Protein AF-A0A964YMP8-F1 (afdb_monomer_lite)

Sequence (241 aa):
MSTEVVRELFRNLETTLHDRLKVIEDILSATRQTVNSSNNVNPAVFEEGLSKLQKHIESLEEYTMGEVRTLAYNHDMLETRVESLERSMKSSIESFLTINNTIGMMQKRMNDEKPVEAAEVEAEIEETQEAALNADVDPVGAESKARAALVKAVEELEEEEEEEEEEEEEEEVEEEVEEEVEEEVEEEELELEEFDYKKKTYYRDQHNNVYIADEEGCVDPSAVVGIWNPKTKKIDRVPST

Structure (mmCIF, N/CA/C/O backbone):
data_AF-A0A964YMP8-F1
#
_entry.id   AF-A0A964YMP8-F1
#
loop_
_atom_site.group_PDB
_atom_site.id
_atom_site.type_symbol
_atom_site.label_atom_id
_atom_site.label_alt_id
_atom_site.label_comp_id
_atom_site.label_asym_id
_atom_site.label_entity_id
_atom_site.label_seq_id
_atom_site.pdbx_PDB_ins_code
_atom_site.Cartn_x
_atom_site.Cartn_y
_atom_site.Cartn_z
_atom_site.occupancy
_atom_site.B_iso_or_equiv
_atom_site.auth_seq_id
_atom_site.auth_comp_id
_atom_site.auth_asym_id
_atom_site.auth_atom_id
_atom_site.pdbx_PDB_model_num
ATOM 1 N N . MET A 1 1 ? 5.822 10.622 -1.393 1.00 60.94 1 MET A N 1
ATOM 2 C CA . MET A 1 1 ? 4.558 10.485 -0.637 1.00 60.94 1 MET A CA 1
ATOM 3 C C . MET A 1 1 ? 3.495 11.333 -1.303 1.00 60.94 1 MET A C 1
ATOM 5 O O . MET A 1 1 ? 3.700 12.537 -1.428 1.00 60.94 1 MET A O 1
ATOM 9 N N . SER A 1 2 ? 2.412 10.715 -1.773 1.00 82.31 2 SER A N 1
ATOM 10 C CA . SER A 1 2 ? 1.278 11.439 -2.347 1.00 82.31 2 SER A CA 1
ATOM 11 C C . SER A 1 2 ? 0.530 12.208 -1.254 1.00 82.31 2 SER A C 1
ATOM 13 O O . SER A 1 2 ? 0.558 11.856 -0.072 1.00 82.31 2 SER A O 1
ATOM 15 N N . THR A 1 3 ? -0.135 13.292 -1.642 1.00 87.88 3 THR A N 1
ATOM 16 C CA . THR A 1 3 ? -0.988 14.066 -0.733 1.00 87.88 3 THR A CA 1
ATOM 17 C C . THR A 1 3 ? -2.176 13.258 -0.206 1.00 87.88 3 THR A C 1
ATOM 19 O O . THR A 1 3 ? -2.676 13.591 0.866 1.00 87.88 3 THR A O 1
ATOM 22 N N . GLU A 1 4 ? -2.608 12.210 -0.921 1.00 83.31 4 GLU A N 1
ATOM 23 C CA . GLU A 1 4 ? -3.602 11.232 -0.455 1.00 83.31 4 GLU A CA 1
ATOM 24 C C . GLU A 1 4 ? -3.170 10.557 0.851 1.00 83.31 4 GLU A C 1
ATOM 26 O O . GLU A 1 4 ? -3.884 10.678 1.840 1.00 83.31 4 GLU A O 1
ATOM 31 N N . VAL A 1 5 ? -1.974 9.956 0.909 1.00 75.31 5 VAL A N 1
ATOM 32 C CA . VAL A 1 5 ? -1.511 9.188 2.088 1.00 75.31 5 VAL A CA 1
ATOM 33 C C . VAL A 1 5 ? -1.480 10.047 3.353 1.00 75.31 5 VAL A C 1
ATOM 35 O O . VAL A 1 5 ? -1.856 9.613 4.440 1.00 75.31 5 VAL A O 1
ATOM 38 N N . VAL A 1 6 ? -1.070 11.310 3.220 1.00 75.62 6 VAL A N 1
ATOM 39 C CA . VA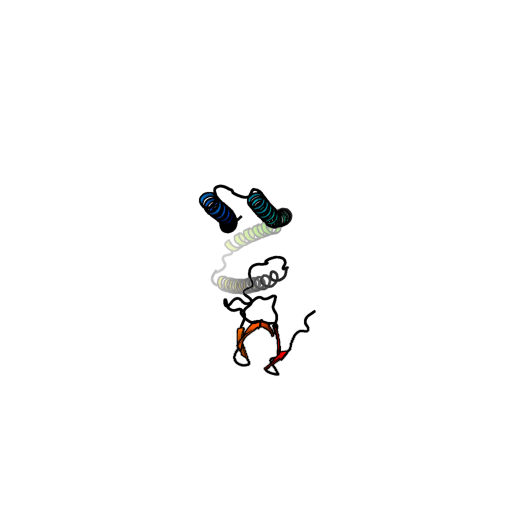L A 1 6 ? -1.066 12.248 4.348 1.00 75.62 6 VAL A CA 1
ATOM 40 C C . VAL A 1 6 ? -2.495 12.563 4.804 1.00 75.62 6 VAL A C 1
ATOM 42 O O . VAL A 1 6 ? -2.745 12.634 6.004 1.00 75.62 6 VAL A O 1
ATOM 45 N N . ARG A 1 7 ? -3.447 12.736 3.878 1.00 85.38 7 ARG A N 1
ATOM 46 C CA . ARG A 1 7 ? -4.861 12.970 4.223 1.00 85.38 7 ARG A CA 1
ATOM 47 C C . ARG A 1 7 ? -5.495 11.754 4.896 1.00 85.38 7 ARG A C 1
ATOM 49 O O . ARG A 1 7 ? -6.239 11.952 5.852 1.00 85.38 7 ARG A O 1
ATOM 56 N N . GLU A 1 8 ? -5.176 10.550 4.430 1.00 82.38 8 GLU A N 1
ATOM 57 C CA . GLU A 1 8 ? -5.598 9.274 5.025 1.00 82.38 8 GLU A CA 1
ATOM 58 C C . GLU A 1 8 ? -5.159 9.195 6.496 1.00 82.38 8 GLU A C 1
ATOM 60 O O . GLU A 1 8 ? -5.978 9.034 7.400 1.00 82.38 8 GLU A O 1
ATOM 65 N N . LEU A 1 9 ? -3.871 9.456 6.758 1.00 75.75 9 LEU A N 1
ATOM 66 C CA . LEU A 1 9 ? -3.300 9.484 8.108 1.00 75.75 9 LEU A CA 1
ATOM 67 C C . LEU A 1 9 ? -4.000 10.498 9.021 1.00 75.75 9 LEU A C 1
ATOM 69 O O . LEU A 1 9 ? -4.291 10.194 10.179 1.00 75.75 9 LEU A O 1
ATOM 73 N N . PHE A 1 10 ? -4.284 11.703 8.518 1.00 85.31 10 PHE A N 1
ATOM 74 C CA . PHE A 1 10 ? -4.996 12.715 9.300 1.00 85.31 10 PHE A CA 1
ATOM 75 C C . PHE A 1 10 ? -6.452 12.333 9.571 1.00 85.31 10 PHE A C 1
ATOM 77 O O . PHE A 1 10 ? -6.917 12.581 10.682 1.00 85.31 10 PHE A O 1
ATOM 84 N N . ARG A 1 11 ? -7.149 11.708 8.612 1.00 86.88 11 ARG A N 1
ATOM 85 C CA . ARG A 1 11 ? -8.500 11.175 8.837 1.00 86.88 11 ARG A CA 1
ATOM 86 C C . ARG A 1 11 ? -8.490 10.122 9.932 1.00 86.88 11 ARG A C 1
ATOM 88 O O . ARG A 1 11 ? -9.226 10.274 10.896 1.00 86.88 11 ARG A O 1
ATOM 95 N N . ASN A 1 12 ? -7.615 9.123 9.845 1.00 79.44 12 ASN A N 1
ATOM 96 C CA . ASN A 1 12 ? -7.551 8.044 10.836 1.00 79.44 12 ASN A CA 1
ATOM 97 C C . ASN A 1 12 ? -7.226 8.576 12.239 1.00 79.44 12 ASN A C 1
ATOM 99 O O . ASN A 1 12 ? -7.833 8.159 13.232 1.00 79.44 12 ASN A O 1
ATOM 103 N N . LEU A 1 13 ? -6.329 9.564 12.325 1.00 79.94 13 LEU A N 1
ATOM 104 C CA . LEU A 1 13 ? -6.029 10.252 13.577 1.00 79.94 13 LEU A CA 1
ATOM 105 C C . LEU A 1 13 ? -7.239 11.030 14.117 1.00 79.94 13 LEU A C 1
ATOM 107 O O . LEU A 1 13 ? -7.502 10.991 15.320 1.00 79.94 13 LEU A O 1
ATOM 111 N N . GLU A 1 14 ? -7.969 11.737 13.252 1.00 88.56 14 GLU A N 1
ATOM 112 C CA . GLU A 1 14 ? -9.169 12.492 13.619 1.00 88.56 14 GLU A CA 1
ATOM 113 C C . GLU A 1 14 ? -10.267 11.566 14.152 1.00 88.56 14 GLU A C 1
ATOM 115 O O . GLU A 1 14 ? -10.792 11.823 15.238 1.00 88.56 14 GLU A O 1
ATOM 120 N N . THR A 1 15 ? -10.553 10.458 13.461 1.00 85.38 15 THR A N 1
ATOM 121 C CA . THR A 1 15 ? -11.548 9.461 13.886 1.00 85.38 15 THR A CA 1
ATOM 122 C C . THR A 1 15 ? -11.176 8.867 15.244 1.00 85.38 15 THR A C 1
ATOM 124 O O . THR A 1 15 ? -11.981 8.882 16.175 1.00 85.38 15 THR A O 1
ATOM 127 N N . THR A 1 16 ? -9.910 8.470 15.415 1.00 81.00 16 THR A N 1
ATOM 128 C CA . THR A 1 16 ? -9.402 7.915 16.680 1.00 81.00 16 THR A CA 1
ATOM 129 C C . THR A 1 16 ? -9.515 8.916 17.833 1.00 81.00 16 THR A C 1
ATOM 131 O O . THR A 1 16 ? -9.911 8.566 18.948 1.00 81.00 16 THR A O 1
ATOM 134 N N . LEU A 1 17 ? -9.168 10.186 17.599 1.00 80.62 17 LEU A N 1
ATOM 135 C CA . LEU A 1 17 ? -9.316 11.234 18.611 1.00 80.62 17 LEU A CA 1
ATOM 136 C C . LEU A 1 17 ? -10.785 11.480 18.958 1.00 80.62 17 LEU A C 1
ATOM 138 O O . LEU A 1 17 ? -11.101 11.681 20.133 1.00 80.62 17 LEU A O 1
ATOM 142 N N . HIS A 1 18 ? -11.674 11.450 17.966 1.00 88.94 18 HIS A N 1
ATOM 143 C CA . HIS A 1 18 ? -13.103 11.641 18.167 1.00 88.94 18 HIS A CA 1
ATOM 144 C C . HIS A 1 18 ? -13.706 10.539 19.047 1.00 88.94 18 HIS A C 1
ATOM 146 O O . HIS A 1 18 ? -14.372 10.846 20.039 1.00 88.94 18 HIS A O 1
ATOM 152 N N . ASP A 1 19 ? -13.393 9.274 18.766 1.00 81.62 19 ASP A N 1
ATOM 153 C CA . ASP A 1 19 ? -13.875 8.137 19.555 1.00 81.62 19 ASP A CA 1
ATOM 154 C C . ASP A 1 19 ? -13.379 8.195 21.004 1.00 81.62 19 ASP A C 1
ATOM 156 O O . ASP A 1 19 ? -14.150 8.001 21.949 1.00 81.62 19 ASP A O 1
ATOM 160 N N . ARG A 1 20 ? -12.110 8.575 21.213 1.00 77.94 20 ARG A N 1
ATOM 161 C CA . ARG A 1 20 ? -11.547 8.765 22.562 1.00 77.94 20 ARG A CA 1
ATOM 162 C C . ARG A 1 20 ? -12.252 9.885 23.323 1.00 77.94 20 ARG A C 1
ATOM 164 O O . ARG A 1 20 ? -12.570 9.720 24.503 1.00 77.94 20 ARG A O 1
ATOM 171 N N . LEU A 1 21 ? -12.502 11.019 22.670 1.00 84.69 21 LEU A N 1
ATOM 172 C CA . LEU A 1 21 ? -13.215 12.143 23.281 1.00 84.69 21 LEU A CA 1
ATOM 173 C C . LEU A 1 21 ? -14.652 11.764 23.652 1.00 84.69 21 LEU A C 1
ATOM 175 O O . LEU A 1 21 ? -15.108 12.135 24.734 1.00 84.69 21 LEU A O 1
ATOM 179 N N . LYS A 1 22 ? -15.325 10.972 22.814 1.00 87.50 22 LYS A N 1
ATOM 180 C CA . LYS A 1 22 ? -16.682 10.478 23.064 1.00 87.50 22 LYS A CA 1
ATOM 181 C C . LYS A 1 22 ? -16.751 9.568 24.293 1.00 87.50 22 LYS A C 1
ATOM 183 O O . LYS A 1 22 ? -17.577 9.799 25.170 1.00 87.50 22 LYS A O 1
ATOM 188 N N . VAL A 1 23 ? -15.832 8.608 24.428 1.00 81.12 23 VAL A N 1
ATOM 189 C CA . VAL A 1 23 ? -15.757 7.743 25.624 1.00 81.12 23 VAL A CA 1
ATOM 190 C C . VAL A 1 23 ? -15.518 8.568 26.894 1.00 81.12 23 VAL A C 1
ATOM 192 O O . VAL A 1 23 ? -16.138 8.323 27.931 1.00 81.12 23 VAL A O 1
ATOM 195 N N . ILE A 1 24 ? -14.646 9.579 26.827 1.00 80.69 24 ILE A N 1
ATOM 196 C CA . ILE A 1 24 ? -14.402 10.488 27.955 1.00 80.69 24 ILE A CA 1
ATOM 197 C C . ILE A 1 24 ? -15.675 11.272 28.304 1.00 80.69 24 ILE A C 1
ATOM 199 O O . ILE A 1 24 ? -16.013 11.395 29.484 1.00 80.69 24 ILE A O 1
ATOM 203 N N . GLU A 1 25 ? -16.394 11.791 27.309 1.00 88.12 25 GLU A N 1
ATOM 204 C CA . GLU A 1 25 ? -17.650 12.516 27.510 1.00 88.12 25 GLU A CA 1
ATOM 205 C C . GLU A 1 25 ? -18.737 11.635 28.142 1.00 88.12 25 GLU A C 1
ATOM 207 O O . GLU A 1 25 ? -19.409 12.077 29.081 1.00 88.12 25 GLU A O 1
ATOM 212 N N . ASP A 1 26 ? -18.857 10.379 27.711 1.00 83.38 26 ASP A N 1
ATOM 213 C CA . ASP A 1 26 ? -19.796 9.405 28.274 1.00 83.38 26 ASP A CA 1
ATOM 214 C C . ASP A 1 26 ? -19.489 9.123 29.753 1.00 83.38 26 ASP A C 1
ATOM 216 O O . ASP A 1 26 ? -20.382 9.154 30.609 1.00 83.38 26 ASP A O 1
ATOM 220 N N . ILE A 1 27 ? -18.210 8.944 30.095 1.00 78.69 27 ILE A N 1
ATOM 221 C CA . ILE A 1 27 ? -17.763 8.727 31.480 1.00 78.69 27 ILE A CA 1
ATOM 222 C C . ILE A 1 27 ? -18.025 9.962 32.343 1.00 78.69 27 ILE A C 1
ATOM 224 O O . ILE A 1 27 ? -18.531 9.850 33.468 1.00 78.69 27 ILE A O 1
ATOM 228 N N . LEU A 1 28 ? -17.717 11.156 31.834 1.00 82.44 28 LEU A N 1
ATOM 229 C CA . LEU A 1 28 ? -17.987 12.410 32.535 1.00 82.44 28 LEU A CA 1
ATOM 230 C C . LEU A 1 28 ? -19.490 12.621 32.744 1.00 82.44 28 LEU A C 1
ATOM 232 O O . LEU A 1 28 ? -19.902 13.070 33.818 1.00 82.44 28 LEU A O 1
ATOM 236 N N . SER A 1 29 ? -20.314 12.262 31.762 1.00 85.62 29 SER A N 1
ATOM 237 C CA . SER A 1 29 ? -21.773 12.357 31.836 1.00 85.62 29 SER A CA 1
ATOM 238 C C . SER A 1 29 ? -22.356 11.395 32.873 1.00 85.62 29 SER A C 1
ATOM 240 O O . SER A 1 29 ? -23.142 11.821 33.728 1.00 85.62 29 SER A O 1
ATOM 242 N N . ALA A 1 30 ? -21.904 10.138 32.887 1.00 79.31 30 ALA A N 1
ATOM 243 C CA . ALA A 1 30 ? -22.279 9.150 33.900 1.00 79.31 30 ALA A CA 1
ATOM 244 C C . ALA A 1 30 ? -21.854 9.585 35.317 1.00 79.31 30 ALA A C 1
ATOM 246 O O . ALA A 1 30 ? -22.617 9.466 36.285 1.00 79.31 30 ALA A O 1
ATOM 247 N N . THR A 1 31 ? -20.661 10.173 35.441 1.00 75.88 31 THR A N 1
ATOM 248 C CA . THR A 1 31 ? -20.144 10.707 36.711 1.00 75.88 31 THR A CA 1
ATOM 249 C C . THR A 1 31 ? -20.967 11.910 37.190 1.00 75.88 31 THR A C 1
ATOM 251 O O . THR A 1 31 ? -21.322 12.005 38.363 1.00 75.88 31 THR A O 1
ATOM 254 N N . ARG A 1 32 ? -21.351 12.831 36.296 1.00 80.81 32 ARG A N 1
ATOM 255 C CA . ARG A 1 32 ? -22.206 13.978 36.660 1.00 80.81 32 ARG A CA 1
ATOM 256 C C . ARG A 1 32 ? -23.594 13.542 37.123 1.00 80.81 32 ARG A C 1
ATOM 258 O O . ARG A 1 32 ? -24.109 14.098 38.092 1.00 80.81 32 ARG A O 1
ATOM 265 N N . GLN A 1 33 ? -24.198 12.554 36.463 1.00 80.25 33 GLN A N 1
ATOM 266 C CA . GLN A 1 33 ? -25.507 12.033 36.867 1.00 80.25 33 GLN A CA 1
ATOM 267 C C . GLN A 1 33 ? -25.468 11.383 38.257 1.00 80.25 33 GLN A C 1
ATOM 269 O O . GLN A 1 33 ? -26.370 11.613 39.065 1.00 80.25 33 GLN A O 1
ATOM 274 N N . THR A 1 34 ? -24.414 10.625 38.569 1.00 71.94 34 THR A N 1
ATOM 275 C CA . THR A 1 34 ? -24.244 9.984 39.886 1.00 71.94 34 THR A CA 1
ATOM 276 C C . THR A 1 34 ? -23.996 10.999 41.003 1.00 71.94 34 THR A C 1
ATOM 278 O O . THR A 1 34 ? -24.626 10.902 42.062 1.00 71.94 34 THR A O 1
ATOM 281 N N . VAL A 1 35 ? -23.164 12.018 40.756 1.00 75.31 35 VAL A N 1
ATOM 282 C CA . VAL A 1 35 ? -22.898 13.108 41.714 1.00 75.31 35 VAL A CA 1
ATOM 283 C C . VAL A 1 35 ? -24.163 13.917 42.012 1.00 75.31 35 VAL A C 1
ATOM 285 O O . VAL A 1 35 ? -24.466 14.177 43.173 1.00 75.31 35 VAL A O 1
ATOM 288 N N . ASN A 1 36 ? -24.953 14.258 40.991 1.00 77.12 36 ASN A N 1
ATOM 289 C CA . ASN A 1 36 ? -26.194 15.019 41.183 1.00 77.12 36 ASN A CA 1
ATOM 290 C C . ASN A 1 36 ? -27.294 14.219 41.906 1.00 77.12 36 ASN A C 1
ATOM 292 O O . ASN A 1 36 ? -28.234 14.814 42.431 1.00 77.12 36 ASN A O 1
ATOM 296 N N . SER A 1 37 ? -27.181 12.887 41.947 1.00 73.12 37 SER A N 1
ATOM 297 C CA . SER A 1 37 ? -28.201 11.996 42.511 1.00 73.12 37 SER A CA 1
ATOM 298 C C . SER A 1 37 ? -27.903 11.520 43.940 1.00 73.12 37 SER A C 1
ATOM 300 O O . SER A 1 37 ? -28.756 10.871 44.543 1.00 73.12 37 SER A O 1
ATOM 302 N N . SER A 1 38 ? -26.728 11.807 44.520 1.00 51.12 38 SER A N 1
ATOM 303 C CA . SER A 1 38 ? -26.367 11.245 45.830 1.00 51.12 38 SER A CA 1
ATOM 304 C C . SER A 1 38 ? -25.435 12.130 46.671 1.00 51.12 38 SER A C 1
ATOM 306 O O . SER A 1 38 ? -24.302 12.405 46.301 1.00 51.12 38 SER A O 1
ATOM 308 N N . ASN A 1 39 ? -25.862 12.474 47.895 1.00 66.44 39 ASN A N 1
ATOM 309 C CA . ASN A 1 39 ? -24.999 13.032 48.957 1.00 66.44 39 ASN A CA 1
ATOM 310 C C . ASN A 1 39 ? -23.999 11.996 49.528 1.00 66.44 39 ASN A C 1
ATOM 312 O O . ASN A 1 39 ? -23.438 12.206 50.601 1.00 66.44 39 ASN A O 1
ATOM 316 N N . ASN A 1 40 ? -23.824 10.843 48.876 1.00 68.31 40 ASN A N 1
ATOM 317 C CA . ASN A 1 40 ? -22.995 9.749 49.374 1.00 68.31 40 ASN A CA 1
ATOM 318 C C . ASN A 1 40 ? -22.573 8.837 48.208 1.00 68.31 40 ASN A C 1
ATOM 320 O O . ASN A 1 40 ? -23.104 7.740 48.032 1.00 68.31 40 ASN A O 1
ATOM 324 N N . VAL A 1 41 ? -21.669 9.324 47.354 1.00 68.12 41 VAL A N 1
ATOM 325 C CA . VAL A 1 41 ? -21.099 8.519 46.263 1.00 68.12 41 VAL A CA 1
ATOM 326 C C . VAL A 1 41 ? -20.185 7.456 46.872 1.00 68.12 41 VAL A C 1
ATOM 328 O O . VAL A 1 41 ? -19.275 7.777 47.636 1.00 68.12 41 VAL A O 1
ATOM 331 N N . ASN A 1 42 ? -20.425 6.185 46.545 1.00 79.44 42 ASN A N 1
ATOM 332 C CA . ASN A 1 42 ? -19.574 5.086 46.986 1.00 79.44 42 ASN A CA 1
ATOM 333 C C . ASN A 1 42 ? -18.238 5.131 46.210 1.00 79.44 42 ASN A C 1
ATOM 335 O O . ASN A 1 42 ? -18.262 4.932 44.992 1.00 79.44 42 ASN A O 1
ATOM 339 N N . PRO A 1 43 ? -17.086 5.356 46.872 1.00 81.06 43 PRO A N 1
ATOM 340 C CA . PRO A 1 43 ? -15.788 5.475 46.203 1.00 81.06 43 PRO A CA 1
ATOM 341 C C . PRO A 1 43 ? -15.412 4.227 45.393 1.00 81.06 43 PRO A C 1
ATOM 343 O O . PRO A 1 43 ? -14.747 4.351 44.369 1.00 81.06 43 PRO A O 1
ATOM 346 N N . ALA A 1 44 ? -15.908 3.047 45.781 1.00 82.50 44 ALA A N 1
ATOM 347 C CA . ALA A 1 44 ? -15.628 1.799 45.075 1.00 82.50 44 ALA A CA 1
ATOM 348 C C . ALA A 1 44 ? -16.154 1.794 43.627 1.00 82.50 44 ALA A C 1
ATOM 350 O O . ALA A 1 44 ? -15.505 1.253 42.739 1.00 82.50 44 ALA A O 1
ATOM 351 N N . VAL A 1 45 ? -17.305 2.428 43.368 1.00 78.81 45 VAL A N 1
ATOM 352 C CA . VAL A 1 45 ? -17.894 2.487 42.016 1.00 78.81 45 VAL A CA 1
ATOM 353 C C . VAL A 1 45 ? -17.058 3.385 41.101 1.00 78.81 45 VAL A C 1
ATOM 355 O O . VAL A 1 45 ? -16.887 3.094 39.920 1.00 78.81 45 VAL A O 1
ATOM 358 N N . PHE A 1 46 ? -16.506 4.466 41.654 1.00 77.62 46 PHE A N 1
ATOM 359 C CA . PHE A 1 46 ? -15.632 5.374 40.918 1.00 77.62 46 PHE A CA 1
ATOM 360 C C . PHE A 1 46 ? -14.282 4.721 40.596 1.00 77.62 46 PHE A C 1
ATOM 362 O O . PHE A 1 46 ? -13.806 4.816 39.468 1.00 77.62 46 PHE A O 1
ATOM 369 N N . GLU A 1 47 ? -13.696 4.010 41.560 1.00 83.62 47 GLU A N 1
ATOM 370 C CA . GLU A 1 47 ? -12.441 3.276 41.371 1.00 83.62 47 GLU A CA 1
ATOM 371 C C . GLU A 1 47 ? -12.585 2.147 40.335 1.00 83.62 47 GLU A C 1
ATOM 373 O O . GLU A 1 47 ? -11.724 1.987 39.470 1.00 83.62 47 GLU A O 1
ATOM 378 N N . GLU A 1 48 ? -13.714 1.428 40.335 1.00 84.38 48 GLU A N 1
ATOM 379 C CA . GLU A 1 48 ? -14.024 0.437 39.297 1.00 84.38 48 GLU A CA 1
ATOM 380 C C . GLU A 1 48 ? -14.153 1.082 37.905 1.00 84.38 48 GLU A C 1
ATOM 382 O O . GLU A 1 48 ? -13.623 0.553 36.925 1.00 84.38 48 GLU A O 1
ATOM 387 N N . GLY A 1 49 ? -14.820 2.238 37.810 1.00 81.12 49 GLY A N 1
ATOM 388 C CA . GLY A 1 49 ? -14.947 3.000 36.565 1.00 81.12 49 GLY A CA 1
ATOM 389 C C . GLY A 1 49 ? -13.595 3.461 36.016 1.00 81.12 49 GLY A C 1
ATOM 390 O O . GLY A 1 49 ? -13.314 3.267 34.833 1.00 81.12 49 GLY A O 1
ATOM 391 N N . LEU A 1 50 ? -12.727 3.993 36.882 1.00 82.31 50 LEU A N 1
ATOM 392 C CA . LEU A 1 50 ? -11.363 4.379 36.514 1.00 82.31 50 LEU A CA 1
ATOM 393 C C . LEU A 1 50 ? -10.528 3.180 36.061 1.00 82.31 50 LEU A C 1
ATOM 395 O O . LEU A 1 50 ? -9.818 3.281 35.065 1.00 82.31 50 LEU A O 1
ATOM 399 N N . SER A 1 51 ? -10.641 2.035 36.738 1.00 85.69 51 SER A N 1
ATOM 400 C CA . SER A 1 51 ? -9.921 0.822 36.343 1.00 85.69 51 SER A CA 1
ATOM 401 C C . SER A 1 51 ? -10.358 0.311 34.965 1.00 85.69 51 SER A C 1
ATOM 403 O O . SER A 1 51 ? -9.512 -0.083 34.161 1.00 85.69 51 SER A O 1
ATOM 405 N N . LYS A 1 52 ? -11.662 0.353 34.653 1.00 83.88 52 LYS A N 1
ATOM 406 C CA . LYS A 1 52 ? -12.180 -0.004 33.320 1.00 83.88 52 LYS A CA 1
ATOM 407 C C . LYS A 1 52 ? -11.690 0.959 32.242 1.00 83.88 52 LYS A C 1
ATOM 409 O O . LYS A 1 52 ? -11.243 0.499 31.196 1.00 83.88 52 LYS A O 1
ATOM 414 N N . LEU A 1 53 ? -11.730 2.265 32.512 1.00 80.50 53 LEU A N 1
ATOM 415 C CA . LEU A 1 53 ? -11.208 3.279 31.595 1.00 80.50 53 LEU A CA 1
ATOM 416 C C . LEU A 1 53 ? -9.716 3.064 31.328 1.00 80.50 53 LEU A C 1
ATOM 418 O O . LEU A 1 53 ? -9.298 3.075 30.177 1.00 80.50 53 LEU A O 1
ATOM 422 N N . GLN A 1 54 ? -8.927 2.817 32.372 1.00 86.19 54 GLN A N 1
ATOM 423 C CA . GLN A 1 54 ? -7.495 2.600 32.222 1.00 86.19 54 GLN A CA 1
ATOM 424 C C . GLN A 1 54 ? -7.185 1.363 31.371 1.00 86.19 54 GLN A C 1
ATOM 426 O O . GLN A 1 54 ? -6.396 1.463 30.439 1.00 86.19 54 GLN A O 1
ATOM 431 N N . LYS A 1 55 ? -7.868 0.234 31.602 1.00 89.25 55 LYS A N 1
ATOM 432 C CA . LYS A 1 55 ? -7.715 -0.960 30.752 1.00 89.25 55 LYS A CA 1
ATOM 433 C C . LYS A 1 55 ? -8.100 -0.708 29.296 1.00 89.25 55 LYS A C 1
ATOM 435 O O . LYS A 1 55 ? -7.471 -1.245 28.392 1.00 89.25 55 LYS A O 1
ATOM 440 N N . HIS A 1 56 ? -9.142 0.087 29.061 1.00 83.00 56 HIS A N 1
ATOM 441 C CA . HIS A 1 56 ? -9.549 0.437 27.704 1.00 83.00 56 HIS A CA 1
ATOM 442 C C . HIS A 1 56 ? -8.512 1.335 27.013 1.00 83.00 56 HIS A C 1
ATOM 444 O O . HIS A 1 56 ? -8.207 1.117 25.845 1.00 83.00 56 HIS A O 1
ATOM 450 N N . ILE A 1 57 ? -7.917 2.289 27.742 1.00 81.38 57 ILE A N 1
ATOM 451 C CA . ILE A 1 57 ? -6.803 3.108 27.245 1.00 81.38 57 ILE A CA 1
ATOM 452 C C . ILE A 1 57 ? -5.601 2.226 26.896 1.00 81.38 57 ILE A C 1
ATOM 454 O O . ILE A 1 57 ? -5.081 2.357 25.796 1.00 81.38 57 ILE A O 1
ATOM 458 N N . GLU A 1 58 ? -5.209 1.306 27.781 1.00 87.75 58 GLU A N 1
ATOM 459 C CA . GLU A 1 58 ? -4.095 0.375 27.543 1.00 87.75 58 GLU A CA 1
ATOM 460 C C . GLU A 1 58 ? -4.339 -0.489 26.291 1.00 87.75 58 GLU A C 1
ATOM 462 O O . GLU A 1 58 ? -3.458 -0.613 25.446 1.00 87.75 58 GLU A O 1
ATOM 467 N N . SER A 1 59 ? -5.559 -1.011 26.114 1.00 86.69 59 SER A N 1
ATOM 468 C CA . SER A 1 59 ? -5.936 -1.788 24.923 1.00 86.69 59 SER A CA 1
ATOM 469 C C . SER A 1 59 ? -5.887 -0.966 23.632 1.00 86.69 59 SER A C 1
ATOM 471 O O . SER A 1 59 ? -5.480 -1.485 22.596 1.00 86.69 59 SER A O 1
ATOM 473 N N . LEU A 1 60 ? -6.306 0.301 23.676 1.00 78.81 60 LEU A N 1
ATOM 474 C CA . LEU A 1 60 ? -6.229 1.204 22.525 1.00 78.81 60 LEU A CA 1
ATOM 475 C C . LEU A 1 60 ? -4.780 1.582 22.198 1.00 78.81 60 LEU A C 1
ATOM 477 O O . LEU A 1 60 ? -4.415 1.687 21.029 1.00 78.81 60 LEU A O 1
ATOM 481 N N . GLU A 1 61 ? -3.943 1.793 23.213 1.00 84.31 61 GLU A N 1
ATOM 482 C CA . GLU A 1 61 ? -2.515 2.066 23.027 1.00 84.31 61 GLU A CA 1
ATOM 483 C C . GLU A 1 61 ? -1.791 0.870 22.409 1.00 84.31 61 GLU A C 1
ATOM 485 O O . GLU A 1 61 ? -0.966 1.050 21.519 1.00 84.31 61 GLU A O 1
ATOM 490 N N . GLU A 1 62 ? -2.126 -0.349 22.828 1.00 89.88 62 GLU A N 1
ATOM 491 C CA . GLU A 1 62 ? -1.575 -1.568 22.240 1.00 89.88 62 GLU A CA 1
ATOM 492 C C . GLU A 1 62 ? -1.992 -1.739 20.773 1.00 89.88 62 GLU A C 1
ATOM 494 O O . GLU A 1 62 ? -1.133 -1.992 19.928 1.00 89.88 62 GLU A O 1
ATOM 499 N N . TYR A 1 63 ? -3.273 -1.516 20.459 1.00 83.75 63 TYR A N 1
ATOM 500 C CA . TYR A 1 63 ? -3.788 -1.558 19.087 1.00 83.75 63 TYR A CA 1
ATOM 501 C C . TYR A 1 63 ? -3.090 -0.528 18.184 1.00 83.75 63 TYR A C 1
ATOM 503 O O . TYR A 1 63 ? -2.480 -0.884 17.177 1.00 83.75 63 TYR A O 1
ATOM 511 N N . THR A 1 64 ? -3.086 0.743 18.594 1.00 78.38 64 THR A N 1
ATOM 512 C CA . THR A 1 64 ? -2.480 1.827 17.803 1.00 78.38 64 THR A CA 1
ATOM 513 C C . THR A 1 64 ? -0.964 1.682 17.669 1.00 78.38 64 THR A C 1
ATOM 515 O O . THR A 1 64 ? -0.409 1.946 16.605 1.00 78.38 64 THR A O 1
ATOM 518 N N . MET A 1 65 ? -0.260 1.216 18.709 1.00 83.81 65 MET A N 1
ATOM 519 C CA . MET A 1 65 ? 1.169 0.915 18.584 1.00 83.81 65 MET A CA 1
ATOM 520 C C . MET A 1 65 ? 1.445 -0.290 17.684 1.00 83.81 65 MET A C 1
ATOM 522 O O . MET A 1 65 ? 2.521 -0.342 17.089 1.00 83.81 65 MET A O 1
ATOM 526 N N . GLY A 1 66 ? 0.517 -1.244 17.587 1.00 86.31 66 GLY A N 1
ATOM 527 C CA . GLY A 1 66 ? 0.584 -2.341 16.625 1.00 86.31 66 GLY A CA 1
ATOM 528 C C . GLY A 1 66 ? 0.633 -1.814 15.193 1.00 86.31 66 GLY A C 1
ATOM 529 O O . GLY A 1 66 ? 1.614 -2.056 14.494 1.00 86.31 66 GLY A O 1
ATOM 530 N N . GLU A 1 67 ? -0.353 -1.003 14.806 1.00 78.75 67 GLU A N 1
ATOM 531 C CA . GLU A 1 67 ? -0.417 -0.384 13.473 1.00 78.75 67 GLU A CA 1
ATOM 532 C C . GLU A 1 67 ? 0.815 0.482 13.172 1.00 78.75 67 GLU A C 1
ATOM 534 O O . GLU A 1 67 ? 1.415 0.371 12.104 1.00 78.75 67 GLU A O 1
ATOM 539 N N . VAL A 1 68 ? 1.262 1.300 14.135 1.00 77.88 68 VAL A N 1
ATOM 540 C CA . VAL A 1 68 ? 2.461 2.141 13.969 1.00 77.88 68 VAL A CA 1
ATOM 541 C C . VAL A 1 68 ? 3.726 1.300 13.771 1.00 77.88 68 VAL A C 1
ATOM 543 O O . VAL A 1 68 ? 4.602 1.698 13.004 1.00 77.88 68 VAL A O 1
ATOM 546 N N . ARG A 1 69 ? 3.850 0.140 14.432 1.00 86.44 69 ARG A N 1
ATOM 547 C CA . ARG A 1 69 ? 4.992 -0.769 14.224 1.00 86.44 69 ARG A CA 1
ATOM 548 C C . ARG A 1 69 ? 4.972 -1.390 12.835 1.00 86.44 69 ARG A C 1
ATOM 550 O O . ARG A 1 69 ? 6.027 -1.435 12.210 1.00 86.44 69 ARG A O 1
ATOM 557 N N . THR A 1 70 ? 3.809 -1.825 12.356 1.00 84.12 70 THR A N 1
ATOM 558 C CA . THR A 1 70 ? 3.661 -2.355 10.994 1.00 84.12 70 THR A CA 1
ATOM 559 C C . THR A 1 70 ? 3.999 -1.284 9.960 1.00 84.12 70 THR A C 1
ATOM 561 O O . THR A 1 70 ? 4.812 -1.519 9.073 1.00 84.12 70 THR A O 1
ATOM 564 N N . LEU A 1 71 ? 3.487 -0.061 10.132 1.00 81.06 71 LEU A N 1
ATOM 565 C CA . LEU A 1 71 ? 3.806 1.058 9.243 1.00 81.06 71 LEU A CA 1
ATOM 566 C C . LEU A 1 71 ? 5.309 1.385 9.246 1.00 81.06 71 LEU A C 1
ATOM 568 O O . LEU A 1 71 ? 5.891 1.633 8.192 1.00 81.06 71 LEU A O 1
ATOM 572 N N . ALA A 1 72 ? 5.949 1.374 10.419 1.00 81.44 72 ALA A N 1
ATOM 573 C CA . ALA A 1 72 ? 7.386 1.604 10.537 1.00 81.44 72 ALA A CA 1
ATOM 574 C C . ALA A 1 72 ? 8.209 0.503 9.847 1.00 81.44 72 ALA A C 1
ATOM 576 O O . ALA A 1 72 ? 9.208 0.811 9.203 1.00 81.44 72 ALA A O 1
ATOM 577 N N . TYR A 1 73 ? 7.777 -0.757 9.947 1.00 89.62 73 TYR A N 1
ATOM 578 C CA . TYR A 1 73 ? 8.403 -1.880 9.249 1.00 89.62 73 TYR A CA 1
ATOM 579 C C . TYR A 1 73 ? 8.282 -1.741 7.726 1.00 89.62 73 TYR A C 1
ATOM 581 O O . TYR A 1 73 ? 9.280 -1.832 7.013 1.00 89.62 73 TYR A O 1
ATOM 589 N N . ASN A 1 74 ? 7.085 -1.421 7.233 1.00 83.31 74 ASN A N 1
ATOM 590 C CA . ASN A 1 74 ? 6.848 -1.220 5.804 1.00 83.31 74 ASN A CA 1
ATOM 591 C C . ASN A 1 74 ? 7.641 -0.021 5.269 1.00 83.31 74 ASN A C 1
ATOM 593 O O . ASN A 1 74 ? 8.154 -0.065 4.152 1.00 83.31 74 ASN A O 1
ATOM 597 N N . HIS A 1 75 ? 7.806 1.033 6.073 1.00 88.50 75 HIS A N 1
ATOM 598 C CA . HIS A 1 75 ? 8.640 2.175 5.709 1.00 88.50 75 HIS A CA 1
ATOM 599 C C . HIS A 1 75 ? 10.118 1.796 5.527 1.00 88.50 75 HIS A C 1
ATOM 601 O O . HIS A 1 75 ? 10.700 2.160 4.510 1.00 88.50 75 HIS A O 1
ATOM 607 N N . ASP A 1 76 ? 10.694 1.033 6.460 1.00 90.19 76 ASP A N 1
ATOM 608 C CA . ASP A 1 76 ? 12.090 0.560 6.400 1.00 90.19 76 ASP A CA 1
ATOM 609 C C . ASP A 1 76 ? 12.326 -0.374 5.194 1.00 90.19 76 ASP A C 1
ATOM 611 O O . ASP A 1 76 ? 13.329 -0.281 4.476 1.00 90.19 76 ASP A O 1
ATOM 615 N N . MET A 1 77 ? 11.342 -1.232 4.900 1.00 90.38 77 MET A N 1
ATOM 616 C CA . MET A 1 77 ? 11.357 -2.092 3.717 1.00 90.38 77 MET A CA 1
ATOM 617 C C . MET A 1 77 ? 11.323 -1.273 2.418 1.00 90.38 77 MET A C 1
ATOM 619 O O . MET A 1 77 ? 12.114 -1.521 1.504 1.00 90.38 77 MET A O 1
ATOM 623 N N . LEU A 1 78 ? 10.435 -0.277 2.333 1.00 86.38 78 LEU A N 1
ATOM 624 C CA . LEU A 1 78 ? 10.343 0.617 1.178 1.00 86.38 78 LEU A CA 1
ATOM 625 C C . LEU A 1 78 ? 11.620 1.442 0.999 1.00 86.38 78 LEU A C 1
ATOM 627 O O . LEU A 1 78 ? 12.095 1.564 -0.127 1.00 86.38 78 LEU A O 1
ATOM 631 N N . GLU A 1 79 ? 12.208 1.959 2.079 1.00 91.94 79 GLU A N 1
ATOM 632 C CA . GLU A 1 79 ? 13.483 2.684 2.038 1.00 91.94 79 GLU A CA 1
ATOM 633 C C . GLU A 1 79 ? 14.593 1.801 1.448 1.00 91.94 79 GLU A C 1
ATOM 635 O O . GLU A 1 79 ? 15.265 2.193 0.492 1.00 91.94 79 GLU A O 1
ATOM 640 N N . THR A 1 80 ? 14.688 0.548 1.901 1.00 94.38 80 THR A N 1
ATOM 641 C CA . THR A 1 80 ? 15.643 -0.433 1.364 1.00 94.38 80 THR A CA 1
ATOM 642 C C . THR A 1 80 ? 15.414 -0.722 -0.129 1.00 94.38 80 THR A C 1
ATOM 644 O O . THR A 1 80 ? 16.377 -0.813 -0.901 1.00 94.38 80 THR A O 1
ATOM 647 N N . ARG A 1 81 ? 14.152 -0.851 -0.573 1.00 92.56 81 ARG A N 1
ATOM 648 C CA . ARG A 1 81 ? 13.808 -1.061 -1.995 1.00 92.56 81 ARG A CA 1
ATOM 649 C C . ARG A 1 81 ? 14.189 0.147 -2.852 1.00 92.56 81 ARG A C 1
ATOM 651 O O . ARG A 1 81 ? 14.784 -0.037 -3.913 1.00 92.56 81 ARG A O 1
ATOM 658 N N . VAL A 1 82 ? 13.914 1.364 -2.380 1.00 92.19 82 VAL A N 1
ATOM 659 C CA . VAL A 1 82 ? 14.296 2.614 -3.061 1.00 92.19 82 VAL A CA 1
ATOM 660 C C . VAL A 1 82 ? 15.814 2.706 -3.205 1.00 92.19 82 VAL A C 1
ATOM 662 O O . VAL A 1 82 ? 16.304 2.952 -4.305 1.00 92.19 82 VAL A O 1
ATOM 665 N N . GLU A 1 83 ? 16.580 2.429 -2.148 1.00 95.38 83 GLU A N 1
ATOM 666 C CA . GLU A 1 83 ? 18.045 2.425 -2.233 1.00 95.38 83 GLU A CA 1
ATOM 667 C C . GLU A 1 83 ? 18.584 1.395 -3.236 1.00 95.38 83 GLU A C 1
ATOM 669 O O . GLU A 1 83 ? 19.584 1.642 -3.918 1.00 95.38 83 GLU A O 1
ATOM 674 N N . SER A 1 84 ? 17.951 0.220 -3.312 1.00 96.75 84 SER A N 1
ATOM 675 C CA . SER A 1 84 ? 18.303 -0.816 -4.286 1.00 96.75 84 SER A CA 1
ATOM 676 C C . SER A 1 84 ? 18.062 -0.334 -5.718 1.00 96.75 84 SER A C 1
ATOM 678 O O . SER A 1 84 ? 18.950 -0.441 -6.569 1.00 96.75 84 SER A O 1
ATOM 680 N N . LEU A 1 85 ? 16.900 0.276 -5.967 1.00 95.88 85 LEU A N 1
ATOM 681 C CA . LEU A 1 85 ? 16.542 0.844 -7.264 1.00 95.88 85 LEU A CA 1
ATOM 682 C C . LEU A 1 85 ? 17.504 1.971 -7.667 1.00 95.88 85 LEU A C 1
ATOM 684 O O . LEU A 1 85 ? 18.009 1.976 -8.786 1.00 95.88 85 LEU A O 1
ATOM 688 N N . GLU A 1 86 ? 17.853 2.870 -6.745 1.00 96.06 86 GLU A N 1
ATOM 689 C CA . GLU A 1 86 ? 18.840 3.923 -7.006 1.00 96.06 86 GLU A CA 1
ATOM 690 C C . GLU A 1 86 ? 20.215 3.362 -7.386 1.00 96.06 86 GLU A C 1
ATOM 692 O O . GLU A 1 86 ? 20.889 3.908 -8.264 1.00 96.06 86 GLU A O 1
ATOM 697 N N . ARG A 1 87 ? 20.656 2.284 -6.723 1.00 97.25 87 ARG A N 1
ATOM 698 C CA . ARG A 1 87 ? 21.911 1.598 -7.062 1.00 97.25 87 ARG A CA 1
ATOM 699 C C . ARG A 1 87 ? 21.841 0.975 -8.455 1.00 97.25 87 ARG A C 1
ATOM 701 O O . ARG A 1 87 ? 22.784 1.145 -9.228 1.00 97.25 87 ARG A O 1
ATOM 708 N N . SER A 1 88 ? 20.730 0.318 -8.784 1.00 97.25 88 SER A N 1
ATOM 709 C CA . SER A 1 88 ? 20.494 -0.265 -10.109 1.00 97.25 88 SER A CA 1
ATOM 710 C C . SER A 1 88 ? 20.514 0.803 -11.209 1.00 97.25 88 SER A C 1
ATOM 712 O O . SER A 1 88 ? 21.284 0.702 -12.165 1.00 97.25 88 SER A O 1
ATOM 714 N N . MET A 1 89 ? 19.773 1.902 -11.027 1.00 94.25 89 MET A N 1
ATOM 715 C CA . MET A 1 89 ? 19.736 3.014 -11.981 1.00 94.25 89 MET A CA 1
ATOM 716 C C . MET A 1 89 ? 21.111 3.657 -12.179 1.00 94.25 89 MET A C 1
ATOM 718 O O . MET A 1 89 ? 21.508 3.913 -13.313 1.00 94.25 89 MET A O 1
ATOM 722 N N . LYS A 1 90 ? 21.873 3.886 -11.099 1.00 97.06 90 LYS A N 1
ATOM 723 C CA . LYS A 1 90 ? 23.250 4.407 -11.196 1.00 97.06 90 LYS A CA 1
ATOM 724 C C . LYS A 1 90 ? 24.140 3.477 -12.020 1.00 97.06 90 LYS A C 1
ATOM 726 O O . LYS A 1 90 ? 24.839 3.953 -12.909 1.00 97.06 90 LYS A O 1
ATOM 731 N N . SER A 1 91 ? 24.061 2.169 -11.779 1.00 96.69 91 SER A N 1
ATOM 732 C CA . SER A 1 91 ? 24.804 1.170 -12.554 1.00 96.69 91 SER A CA 1
ATOM 733 C C . SER A 1 91 ? 24.410 1.173 -14.036 1.00 96.69 91 SER A C 1
ATOM 735 O O . SER A 1 91 ? 25.279 1.090 -14.903 1.00 96.69 91 SER A O 1
ATOM 737 N N . SER A 1 92 ? 23.114 1.288 -14.341 1.00 96.88 92 SER A N 1
ATOM 738 C CA . SER A 1 92 ? 22.616 1.356 -15.721 1.00 96.88 92 SER A CA 1
ATOM 739 C C . SER A 1 92 ? 23.127 2.608 -16.447 1.00 96.88 92 SER A C 1
ATOM 741 O O . SER A 1 92 ? 23.674 2.516 -17.546 1.00 96.88 92 SER A O 1
ATOM 743 N N . ILE A 1 93 ? 23.076 3.772 -15.788 1.00 96.81 93 ILE A N 1
ATOM 744 C CA . ILE A 1 93 ? 23.615 5.032 -16.322 1.00 96.81 93 ILE A CA 1
ATOM 745 C C . ILE A 1 93 ? 25.124 4.918 -16.590 1.00 96.81 93 ILE A C 1
ATOM 747 O O . ILE A 1 93 ? 25.598 5.349 -17.641 1.00 96.81 93 ILE A O 1
ATOM 751 N N . GLU A 1 94 ? 25.893 4.326 -15.673 1.00 97.31 94 GLU A N 1
ATOM 752 C CA . GLU A 1 94 ? 27.335 4.112 -15.858 1.00 97.31 94 GLU A CA 1
ATOM 753 C C . GLU A 1 94 ? 27.642 3.184 -17.046 1.00 97.31 94 GLU A C 1
ATOM 755 O O . GLU A 1 94 ? 28.561 3.459 -17.830 1.00 97.31 94 GLU A O 1
ATOM 760 N N . SER A 1 95 ? 26.848 2.125 -17.226 1.00 96.62 95 SER A N 1
ATOM 761 C CA . SER A 1 95 ? 26.942 1.230 -18.384 1.00 96.62 95 SER A CA 1
ATOM 762 C C . SER A 1 95 ? 26.673 1.982 -19.691 1.00 96.62 95 SER A C 1
ATOM 764 O O . SER A 1 95 ? 27.503 1.963 -20.603 1.00 96.62 95 SER A O 1
ATOM 766 N N . PHE A 1 96 ? 25.580 2.748 -19.752 1.00 95.94 96 PHE A N 1
ATOM 767 C CA . PHE A 1 96 ? 25.211 3.545 -20.923 1.00 95.94 96 PHE A CA 1
ATOM 768 C C . PHE A 1 96 ? 26.286 4.578 -21.294 1.00 95.94 96 PHE A C 1
ATOM 770 O O . PHE A 1 96 ? 26.655 4.721 -22.461 1.00 95.94 96 PHE A O 1
ATOM 777 N N . LEU A 1 97 ? 26.864 5.267 -20.304 1.00 95.62 97 LEU A N 1
ATOM 778 C CA . LEU A 1 97 ? 27.981 6.190 -20.528 1.00 95.62 97 LEU A CA 1
ATOM 779 C C . LEU A 1 97 ? 29.220 5.469 -21.076 1.00 95.62 97 LEU A C 1
ATOM 781 O O . LEU A 1 97 ? 29.916 6.001 -21.943 1.00 95.62 97 LEU A O 1
ATOM 785 N N . THR A 1 98 ? 29.495 4.253 -20.602 1.00 96.50 98 THR A N 1
ATOM 786 C CA . THR A 1 98 ? 30.611 3.431 -21.094 1.00 96.50 98 THR A CA 1
ATOM 787 C C . THR A 1 98 ? 30.401 3.011 -22.550 1.00 96.50 98 THR A C 1
ATOM 789 O O . THR A 1 98 ? 31.331 3.113 -23.359 1.00 96.50 98 THR A O 1
ATOM 792 N N . ILE A 1 99 ? 29.179 2.606 -22.906 1.00 96.69 99 ILE A N 1
ATOM 793 C CA . ILE A 1 99 ? 28.794 2.254 -24.278 1.00 96.69 99 ILE A CA 1
ATOM 794 C C . ILE A 1 99 ? 28.952 3.471 -25.194 1.00 96.69 99 ILE A C 1
ATOM 796 O O . ILE A 1 99 ? 29.675 3.394 -26.186 1.00 96.69 99 ILE A O 1
ATOM 800 N N . ASN A 1 100 ? 28.396 4.625 -24.820 1.00 94.38 100 ASN A N 1
ATOM 801 C CA . ASN A 1 100 ? 28.495 5.849 -25.621 1.00 94.38 100 ASN A CA 1
ATOM 802 C C . ASN A 1 100 ? 29.937 6.312 -25.843 1.00 94.38 100 ASN A C 1
ATOM 804 O O . ASN A 1 100 ? 30.307 6.692 -26.953 1.00 94.38 100 ASN A O 1
ATOM 808 N N . ASN A 1 101 ? 30.784 6.241 -24.812 1.00 94.81 101 ASN A N 1
ATOM 809 C CA . ASN A 1 101 ? 32.209 6.540 -24.960 1.00 94.81 101 ASN A CA 1
ATOM 810 C C . ASN A 1 101 ? 32.891 5.585 -25.949 1.00 94.81 101 ASN A C 1
ATOM 812 O O . ASN A 1 101 ? 33.749 6.003 -26.730 1.00 94.81 101 ASN A O 1
ATOM 816 N N . THR A 1 102 ? 32.510 4.308 -25.928 1.00 96.88 102 THR A N 1
ATOM 817 C CA . THR A 1 102 ? 33.043 3.296 -26.844 1.00 96.88 102 THR A CA 1
ATOM 818 C C . THR A 1 102 ? 32.593 3.566 -28.281 1.00 96.88 102 THR A C 1
ATOM 820 O O . THR A 1 102 ? 33.444 3.619 -29.169 1.00 96.88 102 THR A O 1
ATOM 823 N N . ILE A 1 103 ? 31.303 3.837 -28.506 1.00 95.56 103 ILE A N 1
ATOM 824 C CA . ILE A 1 103 ? 30.747 4.221 -29.815 1.00 95.56 103 ILE A CA 1
ATOM 825 C C . ILE A 1 103 ? 31.461 5.465 -30.354 1.00 95.56 103 ILE A C 1
ATOM 827 O O . ILE A 1 103 ? 31.945 5.456 -31.484 1.00 95.56 103 ILE A O 1
ATOM 831 N N . GLY A 1 104 ? 31.628 6.504 -29.530 1.00 96.50 104 GLY A N 1
ATOM 832 C CA . GLY A 1 104 ? 32.336 7.723 -29.929 1.00 96.50 104 GLY A CA 1
ATOM 833 C C . GLY A 1 104 ? 33.793 7.467 -30.334 1.00 96.50 104 GLY A C 1
ATOM 834 O O . GLY A 1 104 ? 34.291 8.056 -31.296 1.00 96.50 104 GLY A O 1
ATOM 835 N N . MET A 1 105 ? 34.485 6.543 -29.656 1.00 95.81 105 MET A N 1
ATOM 836 C CA . MET A 1 105 ? 35.828 6.116 -30.061 1.00 95.81 105 MET A CA 1
ATOM 837 C C . MET A 1 105 ? 35.828 5.356 -31.394 1.00 95.81 105 MET A C 1
ATOM 839 O O . MET A 1 105 ? 36.745 5.564 -32.190 1.00 95.81 105 MET A O 1
ATOM 843 N N . MET A 1 106 ? 34.828 4.509 -31.657 1.00 93.94 106 MET A N 1
ATOM 844 C CA . MET A 1 106 ? 34.694 3.811 -32.941 1.00 93.94 106 MET A CA 1
ATOM 845 C C . MET A 1 106 ? 34.399 4.787 -34.086 1.00 93.94 106 MET A C 1
ATOM 847 O O . MET A 1 106 ? 35.107 4.767 -35.088 1.00 93.94 106 MET A O 1
ATOM 851 N N . GLN A 1 107 ? 33.447 5.707 -33.910 1.00 91.56 107 GLN A N 1
ATOM 852 C CA . GLN A 1 107 ? 33.126 6.754 -34.891 1.00 91.56 107 GLN A CA 1
ATOM 853 C C . GLN A 1 107 ? 34.337 7.625 -35.221 1.00 91.56 107 GLN A C 1
ATOM 855 O O . GLN A 1 107 ? 34.590 7.938 -36.384 1.00 91.56 107 GLN A O 1
ATOM 860 N N . LYS A 1 108 ? 35.131 7.984 -34.206 1.00 94.56 108 LYS A N 1
ATOM 861 C CA . LYS A 1 108 ? 36.373 8.723 -34.427 1.00 94.56 108 LYS A CA 1
ATOM 862 C C . LYS A 1 108 ? 37.367 7.927 -35.274 1.00 94.56 108 LYS A C 1
ATOM 864 O O . LYS A 1 108 ? 37.932 8.495 -36.199 1.00 94.56 108 LYS A O 1
ATOM 869 N N . ARG A 1 109 ? 37.561 6.632 -34.991 1.00 91.81 109 ARG A N 1
ATOM 870 C CA . ARG A 1 109 ? 38.442 5.773 -35.802 1.00 91.81 109 ARG A CA 1
ATOM 871 C C . ARG A 1 109 ? 37.953 5.660 -37.240 1.00 91.81 109 ARG A C 1
ATOM 873 O O . ARG A 1 109 ? 38.767 5.825 -38.131 1.00 91.81 109 ARG A O 1
ATOM 880 N N . MET A 1 110 ? 36.651 5.479 -37.465 1.00 88.44 110 MET A N 1
ATOM 881 C CA . MET A 1 110 ? 36.080 5.442 -38.819 1.00 88.44 110 MET A CA 1
ATOM 882 C C . MET A 1 110 ? 36.313 6.750 -39.587 1.00 88.44 110 MET A C 1
ATOM 884 O O . MET A 1 110 ? 36.628 6.724 -40.772 1.00 88.44 110 MET A O 1
ATOM 888 N N . ASN A 1 111 ? 36.210 7.897 -38.911 1.00 88.25 111 ASN A N 1
ATOM 889 C CA . ASN A 1 111 ? 36.472 9.200 -39.526 1.00 88.25 111 ASN A CA 1
ATOM 890 C C . ASN A 1 111 ? 37.968 9.459 -39.775 1.00 88.25 111 ASN A C 1
ATOM 892 O O . ASN A 1 111 ? 38.314 10.067 -40.786 1.00 88.25 111 ASN A O 1
ATOM 896 N N . ASP A 1 112 ? 38.848 9.013 -38.874 1.00 87.44 112 ASP A N 1
ATOM 897 C CA . ASP A 1 112 ? 40.305 9.143 -39.019 1.00 87.44 112 ASP A CA 1
ATOM 898 C C . ASP A 1 112 ? 40.864 8.150 -40.065 1.00 87.44 112 ASP A C 1
ATOM 900 O O . ASP A 1 112 ? 41.846 8.454 -40.740 1.00 87.44 112 ASP A O 1
ATOM 904 N N . GLU A 1 113 ? 40.230 6.984 -40.234 1.00 76.69 113 GLU A N 1
ATOM 905 C CA . GLU A 1 113 ? 40.552 5.960 -41.242 1.00 76.69 113 GLU A CA 1
ATOM 906 C C . GLU A 1 113 ? 39.835 6.178 -42.577 1.00 76.69 113 GLU A C 1
ATOM 908 O O . GLU A 1 113 ? 39.874 5.291 -43.432 1.00 76.69 113 GLU A O 1
ATOM 913 N N . LYS A 1 114 ? 39.218 7.353 -42.794 1.00 63.72 114 LYS A N 1
ATOM 914 C CA . LYS A 1 114 ? 38.654 7.707 -44.100 1.00 63.72 114 LYS A CA 1
ATOM 915 C C . LYS A 1 114 ? 39.736 7.437 -45.153 1.00 63.72 114 LYS A C 1
ATOM 917 O O . LYS A 1 114 ? 40.814 8.037 -45.073 1.00 63.72 114 LYS A O 1
ATOM 922 N N . PRO A 1 115 ? 39.513 6.466 -46.054 1.00 58.06 115 PRO A N 1
ATOM 923 C CA . PRO A 1 115 ? 40.609 5.793 -46.720 1.00 58.06 115 PRO A CA 1
ATOM 924 C C . PRO A 1 115 ? 41.364 6.812 -47.557 1.00 58.06 115 PRO A C 1
ATOM 926 O O . PRO A 1 115 ? 40.764 7.596 -48.289 1.00 58.06 115 PRO A O 1
ATOM 929 N N . VAL A 1 116 ? 42.692 6.789 -47.457 1.00 57.25 116 VAL A N 1
ATOM 930 C CA . VAL A 1 116 ? 43.590 7.559 -48.333 1.00 57.25 116 VAL A CA 1
ATOM 931 C C . VAL A 1 116 ? 43.256 7.298 -49.813 1.00 57.25 116 VAL A C 1
ATOM 933 O O . VAL A 1 116 ? 43.441 8.182 -50.644 1.00 57.25 116 VAL A O 1
ATOM 936 N N . GLU A 1 117 ? 42.644 6.150 -50.121 1.00 55.47 117 GLU A N 1
ATOM 937 C CA . GLU A 1 117 ? 42.099 5.813 -51.438 1.00 55.47 117 GLU A CA 1
ATOM 938 C C . GLU A 1 117 ? 40.983 6.761 -51.906 1.00 55.47 117 GLU A C 1
ATOM 940 O O . GLU A 1 117 ? 40.904 7.032 -53.093 1.00 55.47 117 GLU A O 1
ATOM 945 N N . ALA A 1 118 ? 40.159 7.343 -51.026 1.00 57.62 118 ALA A N 1
ATOM 946 C CA . ALA A 1 118 ? 39.151 8.323 -51.447 1.00 57.62 118 ALA A CA 1
ATOM 947 C C . ALA A 1 118 ? 39.790 9.635 -51.936 1.00 57.62 118 ALA A C 1
ATOM 949 O O . ALA A 1 118 ? 39.287 10.245 -52.872 1.00 57.62 118 ALA A O 1
ATOM 950 N N . ALA A 1 119 ? 40.922 10.038 -51.348 1.00 60.72 119 ALA A N 1
ATOM 951 C CA . ALA A 1 119 ? 41.673 11.210 -51.799 1.00 60.72 119 ALA A CA 1
ATOM 952 C C . ALA A 1 119 ? 42.476 10.928 -53.084 1.00 60.72 119 ALA A C 1
ATOM 954 O O . ALA A 1 119 ? 42.641 11.821 -53.912 1.00 60.72 119 ALA A O 1
ATOM 955 N N . GLU A 1 120 ? 42.964 9.697 -53.268 1.00 59.44 120 GLU A N 1
ATOM 956 C CA . GLU A 1 120 ? 43.651 9.277 -54.498 1.00 59.44 120 GLU A CA 1
ATOM 957 C C . GLU A 1 120 ? 42.660 9.103 -55.664 1.00 59.44 120 GLU A C 1
ATOM 959 O O . GLU A 1 120 ? 42.931 9.551 -56.775 1.00 59.44 120 GLU A O 1
ATOM 964 N N . VAL A 1 121 ? 41.462 8.576 -55.396 1.00 60.09 121 VAL A N 1
ATOM 965 C CA . VAL A 1 121 ? 40.374 8.464 -56.379 1.00 60.09 121 VAL A CA 1
ATOM 966 C C . VAL A 1 121 ? 39.766 9.832 -56.712 1.00 60.09 121 VAL A C 1
ATOM 968 O O . VAL A 1 121 ? 39.480 10.080 -57.879 1.00 60.09 121 VAL A O 1
ATOM 971 N N . GLU A 1 122 ? 39.614 10.759 -55.754 1.00 61.47 122 GLU A N 1
ATOM 972 C CA . GLU A 1 122 ? 39.222 12.147 -56.074 1.00 61.47 122 GLU A CA 1
ATOM 973 C C . GLU A 1 122 ? 40.254 12.832 -56.984 1.00 61.47 122 GLU A C 1
ATOM 975 O O . GLU A 1 122 ? 39.862 13.506 -57.937 1.00 61.47 122 GLU A O 1
ATOM 980 N N . ALA A 1 123 ? 41.554 12.603 -56.764 1.00 65.75 123 ALA A N 1
ATOM 981 C CA . ALA A 1 123 ? 42.606 13.134 -57.631 1.00 65.75 123 ALA A CA 1
ATOM 982 C C . ALA A 1 123 ? 42.598 12.502 -59.041 1.00 65.75 123 ALA A C 1
ATOM 984 O O . ALA A 1 123 ? 42.734 13.223 -60.031 1.00 65.75 123 ALA A O 1
ATOM 985 N N . GLU A 1 124 ? 42.382 11.186 -59.165 1.00 64.25 124 GLU A N 1
ATOM 986 C CA . GLU A 1 124 ? 42.252 10.518 -60.475 1.00 64.25 124 GLU A CA 1
ATOM 987 C C . GLU A 1 124 ? 40.968 10.930 -61.228 1.00 64.25 124 GLU A C 1
ATOM 989 O O . GLU A 1 124 ? 40.960 11.031 -62.461 1.00 64.25 124 GLU A O 1
ATOM 994 N N . ILE A 1 125 ? 39.870 11.211 -60.517 1.00 62.91 125 ILE A N 1
ATOM 995 C CA . ILE A 1 125 ? 38.625 11.710 -61.124 1.00 62.91 125 ILE A CA 1
ATOM 996 C C . ILE A 1 125 ? 38.798 13.153 -61.627 1.00 62.91 125 ILE A C 1
ATOM 998 O O . ILE A 1 125 ? 38.309 13.483 -62.711 1.00 62.91 125 ILE A O 1
ATOM 1002 N N . GLU A 1 126 ? 39.523 14.005 -60.897 1.00 66.69 126 GLU A N 1
ATOM 1003 C CA . GLU A 1 126 ? 39.802 15.382 -61.324 1.00 66.69 126 GLU A CA 1
ATOM 1004 C C . GLU A 1 126 ? 40.725 15.411 -62.564 1.00 66.69 126 GLU A C 1
ATOM 1006 O O . GLU A 1 126 ? 40.441 16.123 -63.533 1.00 66.69 126 GLU A O 1
ATOM 1011 N N . GLU A 1 127 ? 41.748 14.545 -62.619 1.00 64.44 127 GLU A N 1
ATOM 1012 C CA . GLU A 1 127 ? 42.630 14.400 -63.793 1.00 64.44 127 GLU A CA 1
ATOM 1013 C C . GLU A 1 127 ? 41.876 13.869 -65.032 1.00 64.44 127 GLU A C 1
ATOM 1015 O O . GLU A 1 127 ? 42.086 14.329 -66.161 1.00 64.44 127 GLU A O 1
ATOM 1020 N N . THR A 1 128 ? 40.938 12.934 -64.850 1.00 59.72 128 THR A N 1
ATOM 1021 C CA . THR A 1 128 ? 40.138 12.390 -65.962 1.00 59.72 128 THR A CA 1
ATOM 1022 C C . THR A 1 128 ? 39.039 13.345 -66.450 1.00 59.72 128 THR A C 1
ATOM 1024 O O . THR A 1 128 ? 38.719 13.332 -67.645 1.00 59.72 128 THR A O 1
ATOM 1027 N N . GLN A 1 129 ? 38.507 14.232 -65.598 1.00 60.31 129 GLN A N 1
ATOM 1028 C CA . GLN A 1 129 ? 37.589 15.303 -66.016 1.00 60.31 129 GLN A CA 1
ATOM 1029 C C . GLN A 1 129 ? 38.280 16.392 -66.851 1.00 60.31 129 GLN A C 1
ATOM 1031 O O . GLN A 1 129 ? 37.716 16.821 -67.864 1.00 60.31 129 GLN A O 1
ATOM 1036 N N . GLU A 1 130 ? 39.505 16.805 -66.503 1.00 63.62 130 GLU A N 1
ATOM 1037 C CA . GLU A 1 130 ? 40.274 17.753 -67.331 1.00 63.62 130 GLU A CA 1
ATOM 1038 C C . GLU A 1 130 ? 40.633 17.168 -68.709 1.00 63.62 130 GLU A C 1
ATOM 1040 O O . GLU A 1 130 ? 40.625 17.880 -69.722 1.00 63.62 130 GLU A O 1
ATOM 1045 N N . ALA A 1 131 ? 40.891 15.858 -68.790 1.00 60.09 131 ALA A N 1
ATOM 1046 C CA . ALA A 1 131 ? 41.136 15.177 -70.060 1.00 60.09 131 ALA A CA 1
ATOM 1047 C C . ALA A 1 131 ? 39.878 15.110 -70.953 1.00 60.09 131 ALA A C 1
ATOM 1049 O O . ALA A 1 131 ? 39.981 15.262 -72.174 1.00 60.09 131 ALA A O 1
ATOM 1050 N N . ALA A 1 132 ? 38.689 14.934 -70.367 1.00 56.81 132 ALA A N 1
ATOM 1051 C CA . ALA A 1 132 ? 37.425 14.881 -71.104 1.00 56.81 132 ALA A CA 1
ATOM 1052 C C . ALA A 1 132 ? 36.991 16.250 -71.668 1.00 56.81 132 ALA A C 1
ATOM 1054 O O . ALA A 1 132 ? 36.418 16.304 -72.754 1.00 56.81 132 ALA A O 1
ATOM 1055 N N . LEU A 1 133 ? 37.318 17.359 -70.993 1.00 57.00 133 LEU A N 1
ATOM 1056 C CA . LEU A 1 133 ? 37.022 18.727 -71.455 1.00 57.00 133 LEU A CA 1
ATOM 1057 C C . LEU A 1 133 ? 37.825 19.163 -72.697 1.00 57.00 133 LEU A C 1
ATOM 1059 O O . LEU A 1 133 ? 37.437 20.118 -73.368 1.00 57.00 133 LEU A O 1
ATOM 1063 N N . ASN A 1 134 ? 38.914 18.461 -73.032 1.00 60.44 134 ASN A N 1
ATOM 1064 C CA . ASN A 1 134 ? 39.739 18.732 -74.217 1.00 60.44 134 ASN A CA 1
ATOM 1065 C C . ASN A 1 134 ? 39.431 17.813 -75.416 1.00 60.44 134 ASN A C 1
ATOM 1067 O O . ASN A 1 134 ? 40.002 17.998 -76.494 1.00 60.44 134 ASN A O 1
ATOM 1071 N N . ALA A 1 135 ? 38.548 16.825 -75.252 1.00 53.75 135 ALA A N 1
ATOM 1072 C CA . ALA A 1 135 ? 38.128 15.938 -76.327 1.00 53.75 135 ALA A CA 1
ATOM 1073 C C . ALA A 1 135 ? 36.839 16.478 -76.967 1.00 53.75 135 ALA A C 1
ATOM 1075 O O . ALA A 1 135 ? 35.762 16.417 -76.382 1.00 53.75 135 ALA A O 1
ATOM 1076 N N . ASP A 1 136 ? 36.967 17.005 -78.183 1.00 51.59 136 ASP A N 1
ATOM 1077 C CA . ASP A 1 136 ? 35.901 17.579 -79.016 1.00 51.59 136 ASP A CA 1
ATOM 1078 C C . ASP A 1 136 ? 34.932 16.471 -79.503 1.00 51.59 136 ASP A C 1
ATOM 1080 O O . ASP A 1 136 ? 34.954 16.044 -80.660 1.00 51.59 136 ASP A O 1
ATOM 1084 N N . VAL A 1 137 ? 34.148 15.901 -78.578 1.00 54.84 137 VAL A N 1
ATOM 1085 C CA . VAL A 1 137 ? 33.224 14.782 -78.821 1.00 54.84 137 VAL A CA 1
ATOM 1086 C C . VAL A 1 137 ? 31.782 15.263 -78.663 1.00 54.84 137 VAL A C 1
ATOM 1088 O O . VAL A 1 137 ? 31.373 15.717 -77.598 1.00 54.84 137 VAL A O 1
ATOM 1091 N N . ASP A 1 138 ? 31.012 15.132 -79.746 1.00 55.44 138 ASP A N 1
ATOM 1092 C CA . ASP A 1 138 ? 29.597 15.505 -79.858 1.00 55.44 138 ASP A CA 1
ATOM 1093 C C . ASP A 1 138 ? 28.745 14.995 -78.661 1.00 55.44 138 ASP A C 1
ATOM 1095 O O . ASP A 1 138 ? 28.612 13.780 -78.467 1.00 55.44 138 ASP A O 1
ATOM 1099 N N . PRO A 1 139 ? 28.108 15.888 -77.874 1.00 51.69 139 PRO A N 1
ATOM 1100 C CA . PRO A 1 139 ? 27.557 15.575 -76.545 1.00 51.69 139 PRO A CA 1
ATOM 1101 C C . PRO A 1 139 ? 26.222 14.806 -76.542 1.00 51.69 139 PRO A C 1
ATOM 1103 O O . PRO A 1 139 ? 25.706 14.450 -75.487 1.00 51.69 139 PRO A O 1
ATOM 1106 N N . VAL A 1 140 ? 25.634 14.510 -77.702 1.00 54.78 140 VAL A N 1
ATOM 1107 C CA . VAL A 1 140 ? 24.226 14.066 -77.777 1.00 54.78 140 VAL A CA 1
ATOM 1108 C C . VAL A 1 140 ? 24.044 12.560 -77.493 1.00 54.78 140 VAL A C 1
ATOM 1110 O O . VAL A 1 140 ? 22.939 12.109 -77.201 1.00 54.78 140 VAL A O 1
ATOM 1113 N N . GLY A 1 141 ? 25.115 11.758 -77.538 1.00 52.41 141 GLY A N 1
ATOM 1114 C CA . GLY A 1 141 ? 25.036 10.298 -77.358 1.00 52.41 141 GLY A CA 1
ATOM 1115 C C . GLY A 1 141 ? 25.326 9.774 -75.945 1.00 52.41 141 GLY A C 1
ATOM 1116 O O . GLY A 1 141 ? 24.880 8.679 -75.600 1.00 52.41 141 GLY A O 1
ATOM 1117 N N . ALA A 1 142 ? 26.068 10.523 -75.124 1.00 53.44 142 ALA A N 1
ATOM 1118 C CA . ALA A 1 142 ? 26.584 10.036 -73.839 1.00 53.44 142 ALA A CA 1
ATOM 1119 C C . ALA A 1 142 ? 25.589 10.208 -72.674 1.00 53.44 142 ALA A C 1
ATOM 1121 O O . ALA A 1 142 ? 25.507 9.342 -71.799 1.00 53.44 142 ALA A O 1
ATOM 1122 N N . GLU A 1 143 ? 24.758 11.255 -72.698 1.00 54.06 143 GLU A N 1
ATOM 1123 C CA . GLU A 1 143 ? 23.785 11.544 -71.630 1.00 54.06 143 GLU A CA 1
ATOM 1124 C C . GLU A 1 143 ? 22.702 10.462 -71.486 1.00 54.06 143 GLU A C 1
ATOM 1126 O O . GLU A 1 143 ? 22.260 10.156 -70.377 1.00 54.06 143 GLU A O 1
ATOM 1131 N N . SER A 1 144 ? 22.305 9.817 -72.589 1.00 60.31 144 SER A N 1
ATOM 1132 C CA . SER A 1 144 ? 21.279 8.766 -72.560 1.00 60.31 144 SER A CA 1
ATOM 1133 C C . SER A 1 144 ? 21.741 7.505 -71.829 1.00 60.31 144 SER A C 1
ATOM 1135 O O . SER A 1 144 ? 20.906 6.787 -71.280 1.00 60.31 144 SER A O 1
ATOM 1137 N N . LYS A 1 145 ? 23.044 7.208 -71.839 1.00 63.16 145 LYS A N 1
ATOM 1138 C CA . LYS A 1 145 ? 23.577 5.985 -71.228 1.00 63.16 145 LYS A CA 1
ATOM 1139 C C . LYS A 1 145 ? 23.912 6.193 -69.750 1.00 63.16 145 LYS A C 1
ATOM 1141 O O . LYS A 1 145 ? 23.687 5.286 -68.957 1.00 63.16 145 LYS A O 1
ATOM 1146 N N . ALA A 1 146 ? 24.348 7.399 -69.379 1.00 64.81 146 ALA A N 1
ATOM 1147 C CA . ALA A 1 146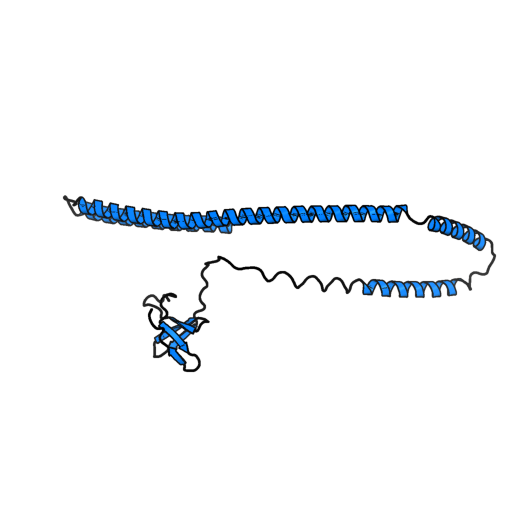 ? 24.555 7.784 -67.983 1.00 64.81 146 ALA A CA 1
ATOM 1148 C C . ALA A 1 146 ? 23.230 7.866 -67.202 1.00 64.81 146 ALA A C 1
ATOM 1150 O O . ALA A 1 146 ? 23.148 7.359 -66.087 1.00 64.81 146 ALA A O 1
ATOM 1151 N N . ARG A 1 147 ? 22.156 8.402 -67.807 1.00 67.94 147 ARG A N 1
ATOM 1152 C CA . ARG A 1 147 ? 20.831 8.441 -67.157 1.00 67.94 147 ARG A CA 1
ATOM 1153 C C . ARG A 1 147 ? 20.244 7.058 -66.880 1.00 67.94 147 ARG A C 1
ATOM 1155 O O . ARG A 1 147 ? 19.642 6.869 -65.832 1.00 67.94 147 ARG A O 1
ATOM 1162 N N . ALA A 1 148 ? 20.426 6.097 -67.785 1.00 71.31 148 ALA A N 1
ATOM 1163 C CA . ALA A 1 148 ? 19.907 4.743 -67.589 1.00 71.31 148 ALA A CA 1
ATOM 1164 C C . ALA A 1 148 ? 20.633 3.988 -66.460 1.00 71.31 148 ALA A C 1
ATOM 1166 O O . ALA A 1 148 ? 20.013 3.186 -65.770 1.00 71.31 148 ALA A O 1
ATOM 1167 N N . ALA A 1 149 ? 21.926 4.256 -66.255 1.00 71.12 149 ALA A N 1
ATOM 1168 C CA . ALA A 1 149 ? 22.682 3.668 -65.152 1.00 71.12 149 ALA A CA 1
ATOM 1169 C C . ALA A 1 149 ? 22.316 4.299 -63.798 1.00 71.12 149 ALA A C 1
ATOM 1171 O O . ALA A 1 149 ? 22.213 3.581 -62.810 1.00 71.12 149 ALA A O 1
ATOM 1172 N N . LEU A 1 150 ? 22.063 5.614 -63.764 1.00 70.50 150 LEU A N 1
ATOM 1173 C CA . LEU A 1 150 ? 21.711 6.319 -62.529 1.00 70.50 150 LEU A CA 1
ATOM 1174 C C . LEU A 1 150 ? 20.328 5.915 -61.995 1.00 70.50 150 LEU A C 1
ATOM 1176 O O . LEU A 1 150 ? 20.172 5.746 -60.796 1.00 70.50 150 LEU A O 1
ATOM 1180 N N . VAL A 1 151 ? 19.341 5.720 -62.879 1.00 76.06 151 VAL A N 1
ATOM 1181 C CA . VAL A 1 151 ? 17.988 5.285 -62.476 1.00 76.06 151 VAL A CA 1
ATOM 1182 C C . VAL A 1 151 ? 18.023 3.898 -61.839 1.00 76.06 151 VAL A C 1
ATOM 1184 O O . VAL A 1 151 ? 17.388 3.693 -60.816 1.00 76.06 151 VAL A O 1
ATOM 1187 N N . LYS A 1 152 ? 18.819 2.974 -62.390 1.00 72.19 152 LYS A N 1
ATOM 1188 C CA . LYS A 1 152 ? 18.928 1.621 -61.840 1.00 72.19 152 LYS A CA 1
ATOM 1189 C C . LYS A 1 152 ? 19.586 1.599 -60.451 1.00 72.19 152 LYS A C 1
ATOM 1191 O O . LYS A 1 152 ? 19.177 0.814 -59.614 1.00 72.19 152 LYS A O 1
ATOM 1196 N N . ALA A 1 153 ? 20.580 2.456 -60.213 1.00 70.38 153 ALA A N 1
ATOM 1197 C CA . ALA A 1 153 ? 21.269 2.522 -58.922 1.00 70.38 153 ALA A CA 1
ATOM 1198 C C . ALA A 1 153 ? 20.425 3.173 -57.810 1.00 70.38 153 ALA A C 1
ATOM 1200 O O . ALA A 1 153 ? 20.663 2.897 -56.644 1.00 70.38 153 ALA A O 1
ATOM 1201 N N . VAL A 1 154 ? 19.467 4.042 -58.159 1.00 67.88 154 VAL A N 1
ATOM 1202 C CA . VAL A 1 154 ? 18.542 4.646 -57.182 1.00 67.88 154 VAL A CA 1
ATOM 1203 C C . VAL A 1 154 ? 17.448 3.657 -56.777 1.00 67.88 154 VAL A C 1
ATOM 1205 O O . VAL A 1 154 ? 17.116 3.583 -55.605 1.00 67.88 154 VAL A O 1
ATOM 1208 N N . GLU A 1 155 ? 16.945 2.858 -57.723 1.00 68.38 155 GLU A N 1
ATOM 1209 C CA . GLU A 1 155 ? 15.914 1.839 -57.461 1.00 68.38 155 GLU A CA 1
ATOM 1210 C C . GLU A 1 155 ? 16.432 0.719 -56.533 1.00 68.38 155 GLU A C 1
ATOM 1212 O O . GLU A 1 155 ? 15.697 0.243 -55.682 1.00 68.38 155 GLU A O 1
ATOM 1217 N N . GLU A 1 156 ? 17.715 0.348 -56.643 1.00 61.62 156 GLU A N 1
ATOM 1218 C CA . GLU A 1 156 ? 18.363 -0.658 -55.775 1.00 61.62 156 GLU A CA 1
ATOM 1219 C C . GLU A 1 156 ? 18.642 -0.138 -54.348 1.00 61.62 156 GLU A C 1
ATOM 1221 O O . GLU A 1 156 ? 18.820 -0.940 -53.442 1.00 61.62 156 GLU A O 1
ATOM 1226 N N . LEU A 1 157 ? 18.686 1.186 -54.145 1.00 55.91 157 LEU A N 1
ATOM 1227 C CA . LEU A 1 157 ? 18.938 1.820 -52.840 1.00 55.91 157 LEU A CA 1
ATOM 1228 C C . LEU A 1 157 ? 17.648 2.070 -52.042 1.00 55.91 157 LEU A C 1
ATOM 1230 O O . LEU A 1 157 ? 17.692 2.034 -50.821 1.00 55.91 157 LEU A O 1
ATOM 1234 N N . GLU A 1 158 ? 16.514 2.309 -52.713 1.00 55.75 158 GLU A N 1
ATOM 1235 C CA . GLU A 1 158 ? 15.202 2.432 -52.050 1.00 55.75 158 GLU A CA 1
ATOM 1236 C C . GLU A 1 158 ? 14.686 1.077 -51.524 1.00 55.75 158 GLU A C 1
ATOM 1238 O O . GLU A 1 158 ? 14.003 1.052 -50.508 1.00 55.75 158 GLU A O 1
ATOM 1243 N N . GLU A 1 159 ? 15.035 -0.048 -52.163 1.00 53.50 159 GLU A N 1
ATOM 1244 C CA . GLU A 1 159 ? 14.622 -1.393 -51.711 1.00 53.50 159 GLU A CA 1
ATOM 1245 C C . GLU A 1 159 ? 15.373 -1.869 -50.447 1.00 53.50 159 GLU A C 1
ATOM 1247 O O . GLU A 1 159 ? 14.854 -2.706 -49.719 1.00 53.50 159 GLU A O 1
ATOM 1252 N N . GLU A 1 160 ? 16.570 -1.339 -50.162 1.00 49.03 160 GLU A N 1
ATOM 1253 C CA . GLU A 1 160 ? 17.383 -1.734 -48.993 1.00 49.03 160 GLU A CA 1
ATOM 1254 C C . GLU A 1 160 ? 17.001 -0.944 -47.719 1.00 49.03 160 GLU A C 1
ATOM 1256 O O . GLU A 1 160 ? 17.205 -1.432 -46.613 1.00 49.03 160 GLU A O 1
ATOM 1261 N N . GLU A 1 161 ? 16.401 0.248 -47.856 1.00 43.56 161 GLU A N 1
ATOM 1262 C CA . GLU A 1 161 ? 15.963 1.096 -46.727 1.00 43.56 161 GLU A CA 1
ATOM 1263 C C . GLU A 1 161 ? 14.592 0.658 -46.158 1.00 43.56 161 GLU A C 1
ATOM 1265 O O . GLU A 1 161 ? 14.309 0.898 -44.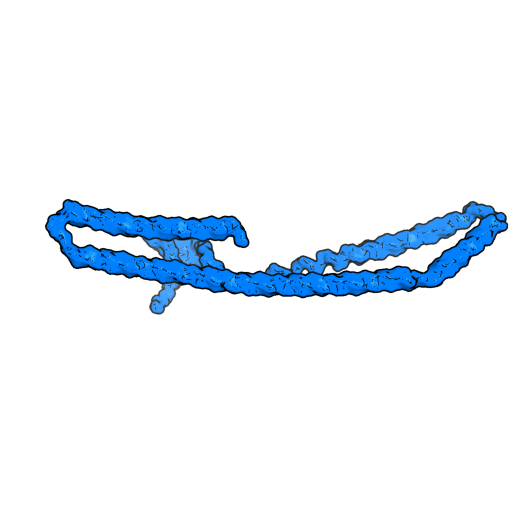988 1.00 43.56 161 GLU A O 1
ATOM 1270 N N . GLU A 1 162 ? 13.755 -0.034 -46.944 1.00 46.66 162 GLU A N 1
ATOM 1271 C CA . GLU A 1 162 ? 12.433 -0.526 -46.505 1.00 46.66 162 GLU A CA 1
ATOM 1272 C C . GLU A 1 162 ? 12.507 -1.836 -45.683 1.00 46.66 162 GLU A C 1
ATOM 1274 O O . GLU A 1 162 ? 11.578 -2.135 -44.938 1.00 46.66 162 GLU A O 1
ATOM 1279 N N . GLU A 1 163 ? 13.604 -2.605 -45.763 1.00 44.50 163 GLU A N 1
ATOM 1280 C CA . GLU A 1 163 ? 13.776 -3.866 -45.008 1.00 44.50 163 GLU A CA 1
ATOM 1281 C C . GLU A 1 163 ? 14.314 -3.662 -43.572 1.00 44.50 163 GLU A C 1
ATOM 1283 O O . GLU A 1 163 ? 14.166 -4.557 -42.743 1.00 44.50 163 GLU A O 1
ATOM 1288 N N . GLU A 1 164 ? 14.891 -2.498 -43.236 1.00 41.56 164 GLU A N 1
ATOM 1289 C CA . GLU A 1 164 ? 15.415 -2.204 -41.883 1.00 41.56 164 GLU A CA 1
ATOM 1290 C C . GLU A 1 164 ? 14.359 -1.619 -40.916 1.00 41.56 164 GLU A C 1
ATOM 1292 O O . GLU A 1 164 ? 14.549 -1.686 -39.704 1.00 41.56 164 GLU A O 1
ATOM 1297 N N . GLU A 1 165 ? 13.230 -1.085 -41.405 1.00 40.00 165 GLU A N 1
ATOM 1298 C CA . GLU A 1 165 ? 12.187 -0.478 -40.548 1.00 40.00 165 GLU A CA 1
ATOM 1299 C C . GLU A 1 165 ? 11.154 -1.492 -40.001 1.00 40.00 165 GLU A C 1
ATOM 1301 O O . GLU A 1 165 ? 10.461 -1.188 -39.032 1.00 40.00 165 GLU A O 1
ATOM 1306 N N . GLU A 1 166 ? 11.051 -2.705 -40.564 1.00 35.97 166 GLU A N 1
ATOM 1307 C CA . GLU A 1 166 ? 10.064 -3.719 -40.132 1.00 35.97 166 GLU A CA 1
ATOM 1308 C C . GLU A 1 166 ? 10.561 -4.648 -38.998 1.00 35.97 166 GLU A C 1
ATOM 1310 O O . GLU A 1 166 ? 9.756 -5.379 -38.421 1.00 35.97 166 GLU A O 1
ATOM 1315 N N . GLU A 1 167 ? 11.850 -4.620 -38.628 1.00 37.59 167 GLU A N 1
ATOM 1316 C CA . GLU A 1 167 ? 12.426 -5.539 -37.621 1.00 37.59 167 GLU A CA 1
ATOM 1317 C C . GLU A 1 167 ? 12.506 -4.958 -36.186 1.00 37.59 167 GLU A C 1
ATOM 1319 O O . GLU A 1 167 ? 12.765 -5.706 -35.245 1.00 37.59 167 GLU A O 1
ATOM 1324 N N . GLU A 1 168 ? 12.228 -3.662 -35.967 1.00 37.81 168 GLU A N 1
ATOM 1325 C CA . GLU A 1 168 ? 12.314 -3.023 -34.631 1.00 37.81 168 GLU A CA 1
ATOM 1326 C C . GLU A 1 168 ? 10.983 -2.944 -33.839 1.00 37.81 168 GLU A C 1
ATOM 1328 O O . GLU A 1 168 ? 11.004 -2.558 -32.670 1.00 37.81 168 GLU A O 1
ATOM 1333 N N . GLU A 1 169 ? 9.823 -3.330 -34.393 1.00 37.50 169 GLU A N 1
ATOM 1334 C CA . GLU A 1 169 ? 8.514 -3.139 -33.717 1.00 37.50 169 GLU A CA 1
ATOM 1335 C C . GLU A 1 169 ? 7.956 -4.370 -32.955 1.00 37.50 169 GLU A C 1
ATOM 1337 O O . GLU A 1 169 ? 6.951 -4.243 -32.254 1.00 37.50 169 GLU A O 1
ATOM 1342 N N . GLU A 1 170 ? 8.587 -5.553 -33.019 1.00 35.81 170 GLU A N 1
ATOM 1343 C CA . GLU A 1 170 ? 8.064 -6.780 -32.370 1.00 35.81 170 GLU A CA 1
ATOM 1344 C C . GLU A 1 170 ? 8.713 -7.163 -31.017 1.00 35.81 170 GLU A C 1
ATOM 1346 O O . GLU A 1 170 ? 8.229 -8.090 -30.367 1.00 35.81 170 GLU A O 1
ATOM 1351 N N . GLU A 1 171 ? 9.738 -6.455 -30.519 1.00 36.31 171 GLU A N 1
ATOM 1352 C CA . GLU A 1 171 ? 10.503 -6.888 -29.323 1.00 36.31 171 GLU A CA 1
ATOM 1353 C C . GLU A 1 171 ? 10.210 -6.116 -28.008 1.00 36.31 171 GLU A C 1
ATOM 1355 O O . GLU A 1 171 ? 10.946 -6.266 -27.036 1.00 36.31 171 GLU A O 1
ATOM 1360 N N . GLU A 1 172 ? 9.128 -5.323 -27.914 1.00 36.41 172 GLU A N 1
ATOM 1361 C CA . GLU A 1 172 ? 8.845 -4.479 -26.722 1.00 36.41 172 GLU A CA 1
ATOM 1362 C C . GLU A 1 172 ? 7.525 -4.766 -25.955 1.00 36.41 172 GLU A C 1
ATOM 1364 O O . GLU A 1 172 ? 7.107 -3.951 -25.133 1.00 36.41 172 GLU A O 1
ATOM 1369 N N . VAL A 1 173 ? 6.837 -5.906 -26.159 1.00 38.69 173 VAL A N 1
ATOM 1370 C CA . VAL A 1 173 ? 5.489 -6.139 -25.559 1.00 38.69 173 VAL A CA 1
ATOM 1371 C C . VAL A 1 173 ? 5.302 -7.492 -24.837 1.00 38.69 173 VAL A C 1
ATOM 1373 O O . VAL A 1 173 ? 4.199 -8.031 -24.848 1.00 38.69 173 VAL A O 1
ATOM 1376 N N . GLU A 1 174 ? 6.307 -8.066 -24.157 1.00 33.69 174 GLU A N 1
ATOM 1377 C CA . GLU A 1 174 ? 6.074 -9.315 -23.379 1.00 33.69 174 GLU A CA 1
ATOM 1378 C C . GLU A 1 174 ? 6.662 -9.430 -21.954 1.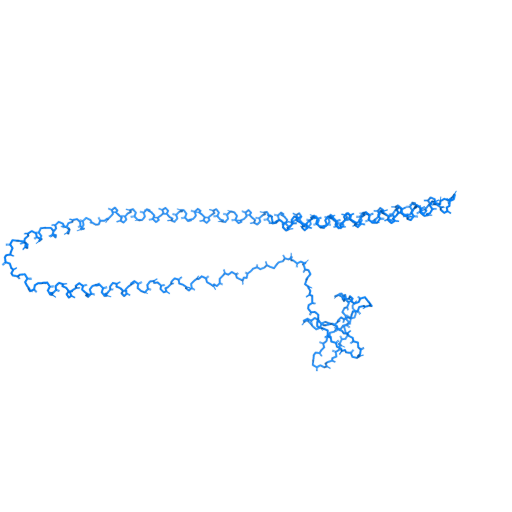00 33.69 174 GLU A C 1
ATOM 1380 O O . GLU A 1 174 ? 6.338 -10.399 -21.271 1.00 33.69 174 GLU A O 1
ATOM 1385 N N . GLU A 1 175 ? 7.402 -8.461 -21.407 1.00 34.44 175 GLU A N 1
ATOM 1386 C CA . GLU A 1 175 ? 7.970 -8.595 -20.046 1.00 34.44 175 GLU A CA 1
ATOM 1387 C C . GLU A 1 175 ? 7.616 -7.423 -19.117 1.00 34.44 175 GLU A C 1
ATOM 1389 O O . GLU A 1 175 ? 8.452 -6.565 -18.878 1.00 34.44 175 GLU A O 1
ATOM 1394 N N . GLU A 1 176 ? 6.393 -7.379 -18.559 1.00 33.19 176 GLU A N 1
ATOM 1395 C CA . GLU A 1 176 ? 6.138 -6.699 -17.262 1.00 33.19 176 GLU A CA 1
ATOM 1396 C C . GLU A 1 176 ? 4.761 -7.036 -16.625 1.00 33.19 176 GLU A C 1
ATOM 1398 O O . GLU A 1 176 ? 4.068 -6.177 -16.081 1.00 33.19 176 GLU A O 1
ATOM 1403 N N . VAL A 1 177 ? 4.322 -8.303 -16.661 1.00 35.97 177 VAL A N 1
ATOM 1404 C CA . VAL A 1 177 ? 3.165 -8.771 -15.861 1.00 35.97 177 VAL A CA 1
ATOM 1405 C C . VAL A 1 177 ? 3.486 -10.115 -15.211 1.00 35.97 177 VAL A C 1
ATOM 1407 O O . VAL A 1 177 ? 2.937 -11.128 -15.614 1.00 35.97 177 VAL A O 1
ATOM 1410 N N . GLU A 1 178 ? 4.387 -10.136 -14.227 1.00 36.41 178 GLU A N 1
ATOM 1411 C CA . GLU A 1 178 ? 4.484 -11.209 -13.219 1.00 36.41 178 GLU A CA 1
ATOM 1412 C C . GLU A 1 178 ? 5.582 -10.881 -12.185 1.00 36.41 178 GLU A C 1
ATOM 1414 O O . GLU A 1 178 ? 6.727 -11.269 -12.363 1.00 36.41 178 GLU A O 1
ATOM 1419 N N . GLU A 1 179 ? 5.252 -10.173 -11.094 1.00 34.22 179 GLU A N 1
ATOM 1420 C CA . GLU A 1 179 ? 5.896 -10.403 -9.782 1.00 34.22 179 GLU A CA 1
ATOM 1421 C C . GLU A 1 179 ? 5.113 -9.736 -8.621 1.00 34.22 179 GLU A C 1
ATOM 1423 O O . GLU A 1 179 ? 5.137 -8.521 -8.440 1.00 34.22 179 GLU A O 1
ATOM 1428 N N . GLU A 1 180 ? 4.398 -10.594 -7.873 1.00 34.00 180 GLU 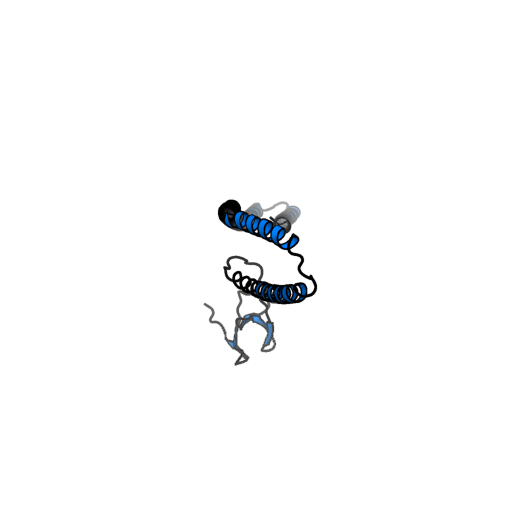A N 1
ATOM 1429 C CA . GLU A 1 180 ? 4.202 -10.625 -6.401 1.00 34.00 180 GLU A CA 1
ATOM 1430 C C . GLU A 1 180 ? 3.652 -9.357 -5.697 1.00 34.00 180 GLU A C 1
ATOM 1432 O O . GLU A 1 180 ? 4.337 -8.352 -5.536 1.00 34.00 180 GLU A O 1
ATOM 1437 N N . VAL A 1 181 ? 2.378 -9.286 -5.271 1.00 41.50 181 VAL A N 1
ATOM 1438 C CA . VAL A 1 181 ? 1.664 -10.089 -4.242 1.00 41.50 181 VAL A CA 1
ATOM 1439 C C . VAL A 1 181 ? 2.417 -10.175 -2.910 1.00 41.50 181 VAL A C 1
ATOM 1441 O O . VAL A 1 181 ? 3.143 -11.132 -2.689 1.00 41.50 181 VAL A O 1
ATOM 1444 N N . GLU A 1 182 ? 2.173 -9.215 -2.009 1.00 35.03 182 GLU A N 1
ATOM 1445 C CA . GLU A 1 182 ? 1.918 -9.449 -0.572 1.00 35.03 182 GLU A CA 1
ATOM 1446 C C . GLU A 1 182 ? 1.543 -8.125 0.141 1.00 35.03 182 GLU A C 1
ATOM 1448 O O . GLU A 1 182 ? 2.255 -7.131 0.038 1.00 35.03 182 GLU A O 1
ATOM 1453 N N . GLU A 1 183 ? 0.424 -8.157 0.880 1.00 34.81 183 GLU A N 1
ATOM 1454 C CA . GLU A 1 183 ? -0.099 -7.144 1.825 1.00 34.81 183 GLU A CA 1
ATOM 1455 C C . GLU A 1 183 ? -0.812 -5.878 1.290 1.00 34.81 183 GLU A C 1
ATOM 1457 O O . GLU A 1 183 ? -0.455 -4.754 1.633 1.00 34.81 183 GLU A O 1
ATOM 1462 N N . GLU A 1 184 ? -1.952 -6.053 0.615 1.00 31.38 184 GLU A N 1
ATOM 1463 C CA . GLU A 1 184 ? -3.089 -5.125 0.763 1.00 31.38 184 GLU A CA 1
ATOM 1464 C C . GLU A 1 184 ? -4.277 -5.895 1.359 1.00 31.38 184 GLU A C 1
ATOM 1466 O O . GLU A 1 184 ? -5.043 -6.557 0.667 1.00 31.38 184 GLU A O 1
ATOM 1471 N N . VAL A 1 185 ? -4.405 -5.843 2.690 1.00 33.41 185 VAL A N 1
ATOM 1472 C CA . VAL A 1 185 ? -5.677 -6.091 3.391 1.00 33.41 185 VAL A CA 1
ATOM 1473 C C . VAL A 1 185 ? -6.471 -4.791 3.293 1.00 33.41 185 VAL A C 1
ATOM 1475 O O . VAL A 1 185 ? -6.622 -4.055 4.265 1.00 33.41 185 VAL A O 1
ATOM 1478 N N . GLU A 1 186 ? -6.893 -4.466 2.081 1.00 34.09 186 GLU A N 1
ATOM 1479 C CA . GLU A 1 186 ? -7.911 -3.459 1.825 1.00 34.09 186 GLU A CA 1
ATOM 1480 C C . GLU A 1 186 ? -9.168 -4.227 1.421 1.00 34.09 186 GLU A C 1
ATOM 1482 O O . GLU A 1 186 ? -9.077 -5.235 0.726 1.00 34.09 186 GLU A O 1
ATOM 1487 N N . GLU A 1 187 ? -10.308 -3.825 1.976 1.00 39.59 187 GLU A N 1
ATOM 1488 C CA . GLU A 1 187 ? -11.629 -4.439 1.851 1.00 39.59 187 GLU A CA 1
ATOM 1489 C C . GLU A 1 187 ? -11.905 -4.996 0.442 1.00 39.59 187 GLU A C 1
ATOM 1491 O O . GLU A 1 187 ? -12.459 -4.314 -0.418 1.00 39.59 187 GLU A O 1
ATOM 1496 N N . GLU A 1 188 ? -11.569 -6.268 0.208 1.00 41.47 188 GLU A N 1
ATOM 1497 C CA . GLU A 1 188 ? -12.181 -7.040 -0.863 1.00 41.47 188 GLU A CA 1
ATOM 1498 C C . GLU A 1 188 ? -13.658 -7.113 -0.473 1.00 41.47 188 GLU A C 1
ATOM 1500 O O . GLU A 1 188 ? -14.061 -7.903 0.388 1.00 41.47 188 GLU A O 1
ATOM 1505 N N . GLU A 1 189 ? -14.460 -6.210 -1.044 1.00 48.25 189 GLU A N 1
ATOM 1506 C CA . GLU A 1 189 ? -15.897 -6.380 -1.192 1.00 48.25 189 GLU A CA 1
ATOM 1507 C C . GLU A 1 189 ? -16.083 -7.774 -1.792 1.00 48.25 189 GLU A C 1
ATOM 1509 O O . GLU A 1 189 ? -16.022 -7.968 -3.005 1.00 48.25 189 GLU A O 1
ATOM 1514 N N . LEU A 1 190 ? -16.233 -8.779 -0.926 1.00 59.41 190 LEU A N 1
ATOM 1515 C CA . LEU A 1 190 ? -16.608 -10.121 -1.322 1.00 59.41 190 LEU A CA 1
ATOM 1516 C C . LEU A 1 190 ? -17.876 -9.935 -2.147 1.00 59.41 190 LEU A C 1
ATOM 1518 O O . LEU A 1 190 ? -18.914 -9.553 -1.604 1.00 59.41 190 LEU A O 1
ATOM 1522 N N . GLU A 1 191 ? -17.776 -10.136 -3.461 1.00 72.44 191 GLU A N 1
ATOM 1523 C CA . GLU A 1 191 ? -18.909 -10.039 -4.372 1.00 72.44 191 GLU A CA 1
ATOM 1524 C C . GLU A 1 191 ? -19.893 -11.158 -4.015 1.00 72.44 191 GLU A C 1
ATOM 1526 O O . GLU A 1 191 ? -19.835 -12.286 -4.514 1.00 72.44 191 GLU A O 1
ATOM 1531 N N . LEU A 1 192 ? -20.765 -10.861 -3.056 1.00 87.44 192 LEU A N 1
ATOM 1532 C CA . LEU A 1 192 ? -21.733 -11.786 -2.512 1.00 87.44 192 LEU A CA 1
ATOM 1533 C C . LEU A 1 192 ? -22.967 -11.784 -3.406 1.00 87.44 192 LEU A C 1
ATOM 1535 O O . LEU A 1 192 ? -23.699 -10.800 -3.505 1.00 87.44 192 LEU A O 1
ATOM 1539 N N . GLU A 1 193 ? -23.241 -12.921 -4.034 1.00 89.56 193 GLU A N 1
ATOM 1540 C CA . GLU A 1 193 ? -24.443 -13.092 -4.839 1.00 89.56 193 GLU A CA 1
ATOM 1541 C C . GLU A 1 193 ? -25.615 -13.504 -3.934 1.00 89.56 193 GLU A C 1
ATOM 1543 O O . GLU A 1 193 ? -25.584 -14.550 -3.274 1.00 89.56 193 GLU A O 1
ATOM 1548 N N . GLU A 1 194 ? -26.663 -12.682 -3.896 1.00 92.62 194 GLU A N 1
ATOM 1549 C CA . GLU A 1 194 ? -27.883 -12.955 -3.133 1.00 92.62 194 GLU A CA 1
ATOM 1550 C C . GLU A 1 194 ? -28.739 -14.034 -3.820 1.00 92.62 194 GLU A C 1
ATOM 1552 O O . GLU A 1 194 ? -29.002 -13.982 -5.025 1.00 92.62 194 GLU A O 1
ATOM 1557 N N . PHE A 1 195 ? -29.219 -15.018 -3.055 1.00 93.00 195 PHE A N 1
ATOM 1558 C CA . PHE A 1 195 ? -30.152 -16.026 -3.553 1.00 93.00 195 PHE A CA 1
ATOM 1559 C C . PHE A 1 195 ? -31.152 -16.505 -2.492 1.00 93.00 195 PHE A C 1
ATOM 1561 O O . PHE A 1 195 ? -30.857 -16.616 -1.302 1.00 93.00 195 PHE A O 1
ATOM 1568 N N . ASP A 1 196 ? -32.349 -16.882 -2.946 1.00 92.19 196 ASP A N 1
ATOM 1569 C CA . ASP A 1 196 ? -33.405 -17.416 -2.086 1.00 92.19 196 ASP A CA 1
ATOM 1570 C C . ASP A 1 196 ? -33.348 -18.945 -1.970 1.00 92.19 196 ASP A C 1
ATOM 1572 O O . ASP A 1 196 ? -33.481 -19.683 -2.954 1.00 92.19 196 ASP A O 1
ATOM 1576 N N . TYR A 1 197 ? -33.276 -19.459 -0.740 1.00 93.06 197 TYR A N 1
ATOM 1577 C CA . TYR A 1 197 ? -33.374 -20.892 -0.463 1.00 93.06 197 TYR A CA 1
ATOM 1578 C C . TYR A 1 197 ? -34.277 -21.172 0.740 1.00 93.06 197 TYR A C 1
ATOM 1580 O O . TYR A 1 197 ? -34.138 -20.604 1.816 1.00 93.06 197 TYR A O 1
ATOM 1588 N N . LYS A 1 198 ? -35.255 -22.076 0.580 1.00 90.56 198 LYS A N 1
ATOM 1589 C CA . LYS A 1 198 ? -36.226 -22.436 1.639 1.00 90.56 198 LYS A CA 1
ATOM 1590 C C . LYS A 1 198 ? -36.926 -21.226 2.300 1.00 90.56 198 LYS A C 1
ATOM 1592 O O . LYS A 1 198 ? -37.252 -21.292 3.484 1.00 90.56 198 LYS A O 1
ATOM 1597 N N . LYS A 1 199 ? -37.229 -20.177 1.520 1.00 92.12 199 LYS A N 1
ATOM 1598 C CA . LYS A 1 199 ? -37.852 -18.914 1.979 1.00 92.12 199 LYS A CA 1
ATOM 1599 C C . LYS A 1 199 ? -36.970 -18.084 2.927 1.00 92.12 199 LYS A C 1
ATOM 1601 O O . LYS A 1 199 ? -37.500 -17.365 3.770 1.00 92.12 199 LYS A O 1
ATOM 1606 N N . LYS A 1 200 ? -35.652 -18.234 2.828 1.00 90.75 200 LYS A N 1
ATOM 1607 C CA . LYS A 1 200 ? -34.666 -17.369 3.470 1.00 90.75 200 LYS A CA 1
ATOM 1608 C C . LYS A 1 200 ? -33.686 -16.878 2.411 1.00 90.75 200 LYS A C 1
ATOM 1610 O O . LYS A 1 200 ? -33.330 -17.653 1.521 1.00 90.75 200 LYS A O 1
ATOM 1615 N N . THR A 1 201 ? -33.275 -15.630 2.554 1.00 91.12 201 THR A N 1
ATOM 1616 C CA . THR A 1 201 ? -32.230 -15.005 1.753 1.00 91.12 201 THR A CA 1
ATOM 1617 C C . THR A 1 201 ? -30.871 -15.462 2.268 1.00 91.12 201 THR A C 1
ATOM 1619 O O . THR A 1 201 ? -30.634 -15.475 3.478 1.00 91.12 201 THR A O 1
ATOM 1622 N N . TYR A 1 202 ? -30.013 -15.888 1.353 1.00 93.75 202 TYR A N 1
ATOM 1623 C CA . TYR A 1 202 ? -28.642 -16.294 1.617 1.00 93.75 202 TYR A CA 1
ATOM 1624 C C . TYR A 1 202 ? -27.705 -15.570 0.660 1.00 93.75 202 TYR A C 1
ATOM 1626 O O . TYR A 1 202 ? -28.106 -15.175 -0.433 1.00 93.75 202 TYR A O 1
ATOM 1634 N N . TYR A 1 203 ? -26.448 -15.461 1.065 1.00 93.81 203 TYR A N 1
ATOM 1635 C CA . TYR A 1 203 ? -25.389 -14.844 0.278 1.00 93.81 203 TYR A CA 1
ATOM 1636 C C . TYR A 1 203 ? -24.347 -15.905 -0.039 1.00 93.81 203 TYR A C 1
ATOM 1638 O O . TYR A 1 203 ? -24.019 -16.705 0.841 1.00 93.81 203 TYR A O 1
ATOM 1646 N N . ARG A 1 204 ? -23.871 -15.967 -1.283 1.00 92.56 204 ARG A N 1
ATOM 1647 C CA . ARG A 1 204 ? -22.794 -16.885 -1.678 1.00 92.56 204 ARG A CA 1
ATOM 1648 C C . ARG A 1 204 ? -21.595 -16.136 -2.235 1.00 92.56 204 ARG A C 1
ATOM 1650 O O . ARG A 1 204 ? -21.783 -15.164 -2.956 1.00 92.56 204 ARG A O 1
ATOM 1657 N N . ASP A 1 205 ? -20.401 -16.635 -1.950 1.00 93.69 205 ASP A N 1
ATOM 1658 C CA . ASP A 1 205 ? -19.162 -16.166 -2.572 1.00 93.69 205 ASP A CA 1
ATOM 1659 C C . ASP A 1 205 ? -18.806 -16.988 -3.832 1.00 93.69 205 ASP A C 1
ATOM 1661 O O . ASP A 1 205 ? -19.484 -17.959 -4.202 1.00 93.69 205 ASP A O 1
ATOM 1665 N N . GLN A 1 206 ? -17.692 -16.623 -4.474 1.00 92.19 206 GLN A N 1
ATOM 1666 C CA . GLN A 1 206 ? -17.134 -17.329 -5.634 1.00 92.19 206 GLN A CA 1
ATOM 1667 C C . GLN A 1 206 ? -16.706 -18.778 -5.315 1.00 92.19 206 GLN A C 1
ATOM 1669 O O . GLN A 1 206 ? -16.691 -19.644 -6.195 1.00 92.19 206 GLN A O 1
ATOM 1674 N N . HIS A 1 207 ? -16.427 -19.079 -4.045 1.00 90.19 207 HIS A N 1
ATOM 1675 C CA . HIS A 1 207 ? -16.046 -20.406 -3.557 1.00 90.19 207 HIS A CA 1
ATOM 1676 C C . HIS A 1 207 ? -17.253 -21.284 -3.182 1.00 90.19 207 HIS A C 1
ATOM 1678 O O . HIS A 1 207 ? -17.084 -22.449 -2.816 1.00 90.19 207 HIS A O 1
ATOM 1684 N N . ASN A 1 208 ? -18.480 -20.784 -3.363 1.00 91.69 208 ASN A N 1
ATOM 1685 C CA . ASN A 1 208 ? -19.739 -21.400 -2.942 1.00 91.69 208 ASN A CA 1
ATOM 1686 C C . ASN A 1 208 ? -19.916 -21.526 -1.418 1.00 91.69 208 ASN A C 1
ATOM 1688 O O . ASN A 1 208 ? -20.751 -22.318 -0.975 1.00 91.69 208 ASN A O 1
ATOM 1692 N N . ASN A 1 209 ? -19.194 -20.768 -0.601 1.00 92.50 209 ASN A N 1
ATOM 1693 C CA . ASN A 1 209 ? -19.518 -20.614 0.811 1.00 92.50 209 ASN A CA 1
ATOM 1694 C C . ASN A 1 209 ? -20.804 -19.807 0.947 1.00 92.50 209 ASN A C 1
ATOM 1696 O O . ASN A 1 209 ? -21.033 -18.844 0.220 1.00 92.50 209 ASN A O 1
ATOM 1700 N N . VAL A 1 210 ? -21.673 -20.238 1.857 1.00 92.56 210 VAL A N 1
ATOM 1701 C CA . VAL A 1 210 ? -22.985 -19.636 2.074 1.00 92.56 210 VAL A CA 1
ATOM 1702 C C . VAL A 1 210 ? -23.022 -18.950 3.424 1.00 92.56 210 VAL A C 1
ATOM 1704 O O . VAL A 1 210 ? -22.765 -19.580 4.452 1.00 92.56 210 VAL A O 1
ATOM 1707 N N . TYR A 1 211 ? -23.455 -17.700 3.410 1.00 93.25 211 TYR A N 1
ATOM 1708 C CA . TYR A 1 211 ? -23.593 -16.833 4.568 1.00 93.25 211 TYR A CA 1
ATOM 1709 C C . TYR A 1 211 ? -25.054 -16.429 4.769 1.00 93.25 211 TYR A C 1
ATOM 1711 O O . TYR A 1 211 ? -25.890 -16.523 3.862 1.00 93.25 211 TYR A O 1
ATOM 1719 N N . ILE A 1 212 ? -25.373 -15.997 5.985 1.00 91.00 212 ILE A N 1
ATOM 1720 C CA . ILE A 1 212 ? -26.678 -15.447 6.345 1.00 91.00 212 ILE A CA 1
ATOM 1721 C C . ILE A 1 212 ? -26.464 -14.048 6.916 1.00 91.00 212 ILE A C 1
ATOM 1723 O O . ILE A 1 212 ? -25.597 -13.874 7.767 1.00 91.00 212 ILE A O 1
ATOM 1727 N N . ALA A 1 213 ? -27.239 -13.073 6.443 1.00 89.12 213 ALA A N 1
ATOM 1728 C CA . ALA A 1 213 ? -27.248 -11.749 7.054 1.00 89.12 213 ALA A CA 1
ATOM 1729 C C . ALA A 1 213 ? -27.950 -11.795 8.418 1.00 89.12 213 ALA A C 1
ATOM 1731 O O . ALA A 1 213 ? -28.906 -12.559 8.616 1.00 89.12 213 ALA A O 1
ATOM 1732 N N . ASP A 1 214 ? -27.469 -10.983 9.350 1.00 86.62 214 ASP A N 1
ATOM 1733 C CA . ASP A 1 214 ? -28.105 -10.769 10.646 1.00 86.62 214 ASP A CA 1
ATOM 1734 C C . ASP A 1 214 ? -29.323 -9.820 10.558 1.00 86.62 214 ASP A C 1
ATOM 1736 O O . ASP A 1 214 ? -29.768 -9.426 9.478 1.00 86.62 214 ASP A O 1
ATOM 1740 N N . GLU A 1 215 ? -29.921 -9.489 11.709 1.00 82.56 215 GLU A N 1
ATOM 1741 C CA . GLU A 1 215 ? -31.084 -8.588 11.790 1.00 82.56 215 GLU A CA 1
ATOM 1742 C C . GLU A 1 215 ? -30.766 -7.143 11.358 1.00 82.56 215 GLU A C 1
ATOM 1744 O O . GLU A 1 215 ? -31.692 -6.379 11.075 1.00 82.56 215 GLU A O 1
ATOM 1749 N N . GLU A 1 216 ? -29.485 -6.778 11.275 1.00 77.81 216 GLU A N 1
ATOM 1750 C CA . GLU A 1 216 ? -29.004 -5.460 10.852 1.00 77.81 216 GLU A CA 1
ATOM 1751 C C . GLU A 1 216 ? -28.588 -5.437 9.370 1.00 77.81 216 GLU A C 1
ATOM 1753 O O . GLU A 1 216 ? -28.290 -4.373 8.829 1.00 77.81 216 GLU A O 1
ATOM 1758 N N . GLY A 1 217 ? -28.649 -6.586 8.683 1.00 75.31 217 GLY A N 1
ATOM 1759 C CA . GLY A 1 217 ? -28.271 -6.722 7.277 1.00 75.31 217 GLY A CA 1
ATOM 1760 C C . GLY A 1 217 ? -26.766 -6.880 7.058 1.00 75.31 217 GLY A C 1
ATOM 1761 O O . GLY A 1 217 ? -26.313 -6.763 5.921 1.00 75.31 217 GLY A O 1
ATOM 1762 N N . CYS A 1 218 ? -25.998 -7.152 8.114 1.00 80.75 218 CYS A N 1
ATOM 1763 C CA . CYS A 1 218 ? -24.563 -7.379 8.036 1.00 80.75 218 CYS A CA 1
ATOM 1764 C C . CYS A 1 218 ? -24.273 -8.871 7.816 1.00 80.75 218 CYS A C 1
ATOM 1766 O O . CYS A 1 218 ? -24.889 -9.743 8.439 1.00 80.75 218 CYS A O 1
ATOM 1768 N N . VAL A 1 219 ? -23.349 -9.179 6.903 1.00 83.75 219 VAL A N 1
ATOM 1769 C CA . VAL A 1 219 ? -22.900 -10.549 6.625 1.00 83.75 219 VAL A CA 1
ATOM 1770 C C . VAL A 1 219 ? -21.521 -10.737 7.243 1.00 83.75 219 VAL A C 1
ATOM 1772 O O . VAL A 1 219 ? -20.561 -10.119 6.800 1.00 83.75 219 VAL A O 1
ATOM 1775 N N . ASP A 1 220 ? -21.417 -11.600 8.254 1.00 79.75 220 ASP A N 1
ATOM 1776 C CA . ASP A 1 220 ? -20.131 -11.943 8.866 1.00 79.75 220 ASP A CA 1
ATOM 1777 C C . ASP A 1 220 ? -19.411 -13.019 8.023 1.00 79.75 220 ASP A C 1
ATOM 1779 O O . ASP A 1 220 ? -19.888 -14.163 7.959 1.00 79.75 220 ASP A O 1
ATOM 1783 N N . PRO A 1 221 ? -18.260 -12.703 7.394 1.00 77.69 221 PRO A N 1
ATOM 1784 C CA . PRO A 1 221 ? -17.492 -13.659 6.595 1.00 77.69 221 PRO A CA 1
ATOM 1785 C C . PRO A 1 221 ? -16.902 -14.807 7.431 1.00 77.69 221 PRO A C 1
ATOM 1787 O O . PRO A 1 221 ? -16.530 -15.845 6.883 1.00 77.69 221 PRO A O 1
ATOM 1790 N N . SER A 1 222 ? -16.864 -14.682 8.760 1.00 79.81 222 SER A N 1
ATOM 1791 C CA . SER A 1 222 ? -16.423 -15.751 9.663 1.00 79.81 222 SER A CA 1
ATOM 1792 C C . SER A 1 222 ? -17.524 -16.784 9.942 1.00 79.81 222 SER A C 1
ATOM 1794 O O . SER A 1 222 ? -17.240 -17.902 10.380 1.00 79.81 222 SER A O 1
ATOM 1796 N N . ALA A 1 223 ? -18.793 -16.449 9.683 1.00 82.88 223 ALA A N 1
ATOM 1797 C CA . ALA A 1 223 ? -19.957 -17.255 10.047 1.00 82.88 223 ALA A CA 1
ATOM 1798 C C . ALA A 1 223 ? -20.510 -18.082 8.866 1.00 82.88 223 ALA A C 1
ATOM 1800 O O . ALA A 1 223 ? -21.680 -17.969 8.489 1.00 82.88 223 ALA A O 1
ATOM 1801 N N . VAL A 1 224 ? -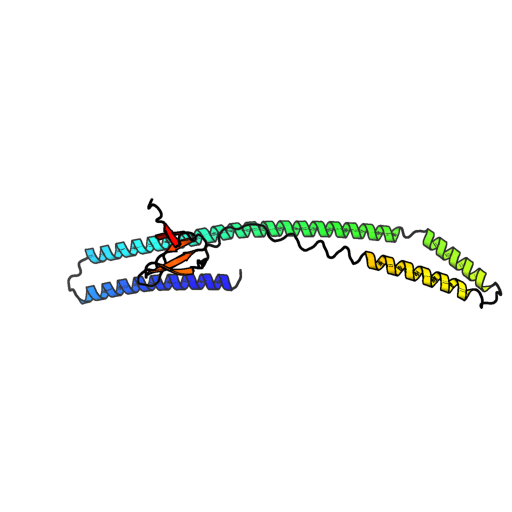19.681 -18.959 8.286 1.00 89.12 224 VAL A N 1
ATOM 1802 C CA . VAL A 1 224 ? -20.088 -19.828 7.164 1.00 89.12 224 VAL A CA 1
ATOM 1803 C C . VAL A 1 224 ? -21.173 -20.825 7.602 1.00 89.12 224 VAL A C 1
ATOM 1805 O O . VAL A 1 224 ? -20.967 -21.687 8.457 1.00 89.12 224 VAL A O 1
ATOM 1808 N N . VAL A 1 225 ? -22.346 -20.754 6.967 1.00 90.62 225 VAL A N 1
ATOM 1809 C CA . VAL A 1 225 ? -23.500 -21.635 7.231 1.00 90.62 225 VAL A CA 1
ATOM 1810 C C . VAL A 1 225 ? -23.329 -23.004 6.564 1.00 90.62 225 VAL A C 1
ATOM 1812 O O . VAL A 1 225 ? -23.840 -24.021 7.050 1.00 90.62 225 VAL A O 1
ATOM 1815 N N . GLY A 1 226 ? -22.649 -23.040 5.419 1.00 92.31 226 GLY A N 1
ATOM 1816 C CA . GLY A 1 226 ? -22.501 -24.236 4.600 1.00 92.31 226 GLY A CA 1
ATOM 1817 C C . GLY A 1 226 ? -21.836 -23.964 3.258 1.00 92.31 226 GLY A C 1
ATOM 1818 O O . GLY A 1 226 ? -21.533 -22.823 2.934 1.00 92.31 226 GLY A O 1
ATOM 1819 N N . ILE A 1 227 ? -21.675 -25.018 2.461 1.00 93.00 227 ILE A N 1
ATOM 1820 C CA . ILE A 1 227 ? -21.202 -24.936 1.074 1.00 93.00 227 ILE A CA 1
ATOM 1821 C C . ILE A 1 227 ? -22.390 -25.207 0.145 1.00 93.00 227 ILE A C 1
ATOM 1823 O O . ILE A 1 227 ? -23.113 -26.197 0.304 1.00 93.00 227 ILE A O 1
ATOM 1827 N N . TRP A 1 228 ? -22.629 -24.324 -0.819 1.00 95.06 228 TRP A N 1
ATOM 1828 C CA . TRP A 1 228 ? -23.652 -24.491 -1.841 1.00 95.06 228 TRP A CA 1
ATOM 1829 C C . TRP A 1 228 ? -23.191 -25.480 -2.904 1.00 95.06 228 TRP A C 1
ATOM 1831 O O . TRP A 1 228 ? -22.172 -25.303 -3.564 1.00 95.06 228 TRP A O 1
ATOM 1841 N N . ASN A 1 229 ? -23.988 -26.517 -3.129 1.00 92.00 229 ASN A N 1
ATOM 1842 C CA . ASN A 1 229 ? -23.747 -27.461 -4.204 1.00 92.00 229 ASN A CA 1
ATOM 1843 C C . ASN A 1 229 ? -24.611 -27.090 -5.424 1.00 92.00 229 ASN A C 1
ATOM 1845 O O . ASN A 1 229 ? -25.826 -27.346 -5.410 1.00 92.00 229 ASN A O 1
ATOM 1849 N N . PRO A 1 230 ? -24.027 -26.535 -6.508 1.00 90.00 230 PRO A N 1
ATOM 1850 C CA . PRO A 1 230 ? -24.789 -26.062 -7.665 1.00 90.00 230 PRO A CA 1
ATOM 1851 C C . PRO A 1 230 ? -25.509 -27.196 -8.406 1.00 90.00 230 PRO A C 1
ATOM 1853 O O . PRO A 1 230 ? -26.545 -26.969 -9.031 1.00 90.00 230 PRO A O 1
ATOM 1856 N N . LYS A 1 231 ? -25.013 -28.439 -8.298 1.00 90.62 231 LYS A N 1
ATOM 1857 C CA . LYS A 1 231 ? -25.613 -29.612 -8.953 1.00 90.62 231 LYS A CA 1
ATOM 1858 C C . LYS A 1 231 ? -26.884 -30.070 -8.248 1.00 90.62 231 LYS A C 1
ATOM 1860 O O . LYS A 1 231 ? -27.865 -30.415 -8.902 1.00 90.62 231 LYS A O 1
ATOM 1865 N N . THR A 1 232 ? -26.877 -30.087 -6.916 1.00 90.62 232 THR A N 1
ATOM 1866 C CA . THR A 1 232 ? -28.021 -30.561 -6.122 1.00 90.62 232 THR A CA 1
ATOM 1867 C C . THR A 1 232 ? -28.929 -29.439 -5.632 1.00 90.62 232 THR A C 1
ATOM 1869 O O . THR A 1 232 ? -29.989 -29.743 -5.085 1.00 90.62 232 THR A O 1
ATOM 1872 N N . LYS A 1 233 ? -28.528 -28.171 -5.814 1.00 89.56 233 LYS A N 1
ATOM 1873 C CA . LYS A 1 233 ? -29.195 -26.970 -5.284 1.00 89.56 233 LYS A CA 1
ATOM 1874 C C . LYS A 1 233 ? -29.496 -27.098 -3.787 1.00 89.56 233 LYS A C 1
ATOM 1876 O O . LYS A 1 233 ? -30.633 -26.923 -3.345 1.00 89.56 233 LYS A O 1
ATOM 1881 N N . LYS A 1 234 ? -28.486 -27.517 -3.021 1.00 91.62 234 LYS A N 1
ATOM 1882 C CA . LYS A 1 234 ? -28.565 -27.743 -1.571 1.00 91.62 234 LYS A CA 1
ATOM 1883 C C . LYS A 1 234 ? -27.342 -27.145 -0.888 1.00 91.62 234 LYS A C 1
ATOM 1885 O O . LYS A 1 234 ? -26.269 -27.121 -1.477 1.00 91.62 234 LYS A O 1
ATOM 1890 N N . ILE A 1 235 ? -27.542 -26.707 0.351 1.00 91.69 235 ILE A N 1
ATOM 1891 C CA . ILE A 1 235 ? -26.483 -26.271 1.261 1.00 91.69 235 ILE A CA 1
ATOM 1892 C C . ILE A 1 235 ? -26.040 -27.491 2.073 1.00 91.69 235 ILE A C 1
ATOM 1894 O O . ILE A 1 235 ? -26.851 -28.046 2.826 1.00 91.69 235 ILE A O 1
ATOM 1898 N N . ASP A 1 236 ? -24.785 -27.895 1.909 1.00 90.25 236 ASP A N 1
ATOM 1899 C CA . ASP A 1 236 ? -24.143 -28.935 2.706 1.00 90.25 236 ASP A CA 1
ATOM 1900 C C . ASP A 1 236 ? -23.528 -28.287 3.956 1.00 90.25 236 ASP A C 1
ATOM 1902 O O . ASP A 1 236 ? -22.860 -27.257 3.876 1.00 90.25 236 ASP A O 1
ATOM 1906 N N . ARG A 1 237 ? -23.808 -28.842 5.142 1.00 84.44 237 ARG A N 1
ATOM 1907 C CA . ARG A 1 237 ? -23.311 -28.278 6.408 1.00 84.44 237 ARG A CA 1
ATOM 1908 C C . ARG A 1 237 ? -21.820 -28.553 6.551 1.00 84.44 237 ARG A C 1
ATOM 1910 O O . ARG A 1 237 ? -21.416 -29.714 6.482 1.00 84.44 237 ARG A O 1
ATOM 1917 N N . VAL A 1 238 ? -21.043 -27.512 6.833 1.00 79.06 238 VAL A N 1
ATOM 1918 C CA . VAL A 1 238 ? -19.649 -27.676 7.256 1.00 79.06 238 VAL A CA 1
ATOM 1919 C C . VAL A 1 238 ? -19.651 -28.280 8.669 1.00 79.06 238 VAL A C 1
ATOM 1921 O O . VAL A 1 238 ? -20.447 -27.845 9.509 1.00 79.06 238 VAL A O 1
ATOM 1924 N N . PRO A 1 239 ? -18.853 -29.324 8.954 1.00 66.75 239 PRO A N 1
ATOM 1925 C CA . PRO A 1 239 ? -18.692 -29.807 10.320 1.00 66.75 239 PRO A CA 1
ATOM 1926 C C . PRO A 1 239 ? -18.077 -28.690 11.171 1.00 66.75 239 PRO A C 1
ATOM 1928 O O . PRO A 1 239 ? -17.011 -28.188 10.836 1.00 66.75 239 PRO A O 1
ATOM 1931 N N . SER A 1 240 ? -18.747 -28.294 12.257 1.00 58.44 240 SER A N 1
ATOM 1932 C CA . SER A 1 240 ? -18.178 -27.356 13.227 1.00 58.44 240 SER A CA 1
ATOM 1933 C C . SER A 1 240 ? -16.964 -28.012 13.888 1.00 58.44 240 SER A C 1
ATOM 1935 O O . SER A 1 240 ? -17.133 -28.992 14.623 1.00 58.44 240 SER A O 1
ATOM 1937 N N . THR A 1 241 ? -15.767 -27.520 13.591 1.00 48.28 241 THR A N 1
ATOM 1938 C CA . THR A 1 241 ? -14.546 -27.814 14.356 1.00 48.28 241 THR A CA 1
ATOM 1939 C C . THR A 1 241 ? -14.516 -27.048 15.664 1.00 48.28 241 THR A C 1
ATOM 1941 O O . THR A 1 241 ? -14.948 -25.875 15.660 1.00 48.28 241 THR A O 1
#

pLDDT: mean 74.99, std 18.63, range [31.38, 97.31]

Foldseek 3Di:
DDPVVVVVVVVVVVVLVVVLVVVVVVLVVVVVVQVVVDPDDDVVVVVVSVVVNVVVVVVVVVVVVVVVVVVVVVVVVVVVVVVVVVVVVVVVVVVVVVVVVVVVVVVVVCVVPPDVVVVVVVVVVVVVVVVVVPDPDDPPPPVVVVVVVVVVVVVVVVVVVVVVVPPPPPPDPDPDPDDDDDDDPDDPPQPWDWDDDPNAIWTAGPQQFIFHADPVRDTDPVDGQAGQDPVVRDGHGDPDD

Radius of gyration: 42.26 Å; chains: 1; bounding box: 82×49×129 Å

Secondary structure (DSSP, 8-state):
--HHHHHHHHHHHHHHHHHHHHHHHHHHHHHHHHHHH-SS--HHHHHHHHHHHHHHHHHHHHHHHHHHHHHHHHHHHHHHHHHHHHHHHHHHHHHHHHHHHHHHHHHHHHHHT--HHHHHHHHHHHHHHHHHHTS---TTTTHHHHHHHHHHHHHHHHHHHSSSSSSSSSSSSSSSS---------------EEEEETTEEEEE-TT-EEE-B-TTS-B-TT---EEEETTTTEEEPPP--